Protein AF-0000000079470587 (afdb_homodimer)

Solvent-accessible surface area (backbone atoms only — not comparable to full-atom values): 20055 Å² total; per-residue (Å²): 131,64,40,63,62,88,67,61,62,41,75,56,95,61,36,37,37,25,76,70,56,83,83,43,49,62,52,54,42,55,31,37,47,31,66,78,56,27,62,71,46,87,50,65,67,48,50,72,66,55,42,47,50,53,52,50,49,52,53,56,45,54,63,41,57,84,33,49,56,44,63,25,32,31,23,37,60,92,77,65,44,62,45,34,38,39,34,31,39,47,47,70,45,48,63,18,37,47,50,70,52,54,27,73,86,52,58,95,67,58,53,67,42,56,52,48,44,54,52,50,48,42,39,41,64,79,68,54,24,51,28,41,30,36,73,43,41,66,81,42,57,73,62,55,48,33,43,47,74,65,61,31,42,79,31,28,54,39,76,55,70,41,78,45,97,91,38,67,34,38,30,32,31,34,33,37,41,36,69,58,51,28,66,75,64,77,99,129,65,40,64,62,88,67,61,62,41,74,56,95,59,37,37,37,26,75,72,54,84,84,43,51,63,54,54,42,56,31,36,47,32,66,78,55,27,61,71,46,88,49,64,67,48,51,72,66,55,41,48,50,54,51,50,50,52,55,56,45,54,62,41,58,85,33,48,55,44,62,25,32,32,23,36,60,92,77,66,44,62,43,34,38,40,35,30,39,47,46,72,44,47,63,18,37,46,50,71,53,55,26,72,87,53,58,95,67,56,53,66,41,56,51,48,44,54,52,50,49,42,40,42,66,78,67,53,24,52,29,39,29,36,71,44,42,66,82,41,58,73,60,55,48,35,43,46,73,65,61,31,41,79,32,29,54,39,75,56,71,41,78,44,97,91,41,66,33,37,30,34,31,33,33,39,42,36,69,58,52,29,65,75,64,77,99

Structure (mmCIF, N/CA/C/O backbone):
data_AF-0000000079470587-model_v1
#
loop_
_entity.id
_entity.type
_entity.pdbx_description
1 polymer 'GNAT family N-acetyltransferase'
#
loop_
_atom_site.group_PDB
_atom_site.id
_atom_site.type_symbol
_atom_site.label_atom_id
_atom_site.label_alt_id
_atom_site.label_comp_id
_atom_site.label_asym_id
_atom_site.label_entity_id
_atom_site.label_seq_id
_atom_site.pdbx_PDB_ins_code
_atom_site.Cartn_x
_atom_site.Cartn_y
_atom_site.Cartn_z
_atom_site.occupancy
_atom_site.B_iso_or_equiv
_atom_site.auth_seq_id
_atom_site.auth_comp_id
_atom_site.auth_asym_id
_atom_site.auth_atom_id
_atom_site.pdbx_PDB_model_num
ATOM 1 N N . MET A 1 1 ? 15.172 -9.672 -28.328 1 50.97 1 MET A N 1
ATOM 2 C CA . MET A 1 1 ? 14.68 -9.5 -26.953 1 50.97 1 MET A CA 1
ATOM 3 C C . MET A 1 1 ? 13.711 -10.609 -26.578 1 50.97 1 MET A C 1
ATOM 5 O O . MET A 1 1 ? 12.766 -10.898 -27.328 1 50.97 1 MET A O 1
ATOM 9 N N . THR A 1 2 ? 14.141 -11.5 -25.734 1 66.69 2 THR A N 1
ATOM 10 C CA . THR A 1 2 ? 13.305 -12.672 -25.5 1 66.69 2 THR A CA 1
ATOM 11 C C . THR A 1 2 ? 11.992 -12.281 -24.828 1 66.69 2 THR A C 1
ATOM 13 O O . THR A 1 2 ? 11.961 -11.391 -23.969 1 66.69 2 THR A O 1
ATOM 16 N N . THR A 1 3 ? 10.914 -12.781 -25.406 1 78.5 3 THR A N 1
ATOM 17 C CA . THR A 1 3 ? 9.586 -12.461 -24.875 1 78.5 3 THR A CA 1
ATOM 18 C C . THR A 1 3 ? 9.203 -13.422 -23.75 1 78.5 3 THR A C 1
ATOM 20 O O . THR A 1 3 ? 8.297 -13.133 -22.969 1 78.5 3 THR A O 1
ATOM 23 N N . THR A 1 4 ? 9.961 -14.508 -23.656 1 86.06 4 THR A N 1
ATOM 24 C CA . THR A 1 4 ? 9.656 -15.516 -22.656 1 86.06 4 THR A CA 1
ATOM 25 C C . THR A 1 4 ? 10.922 -16 -21.969 1 86.06 4 THR A C 1
ATOM 27 O O . THR A 1 4 ? 11.859 -16.469 -22.625 1 86.06 4 THR A O 1
ATOM 30 N N . PRO A 1 5 ? 10.922 -15.875 -20.719 1 92.12 5 PRO A N 1
ATOM 31 C CA . PRO A 1 5 ? 12.109 -16.359 -20 1 92.12 5 PRO A CA 1
ATOM 32 C C . PRO A 1 5 ? 12.297 -17.875 -20.109 1 92.12 5 PRO A C 1
ATOM 34 O O . PRO A 1 5 ? 11.328 -18.594 -20.359 1 92.12 5 PRO A O 1
ATOM 37 N N . PRO A 1 6 ? 13.492 -18.375 -19.891 1 90.88 6 PRO A N 1
ATOM 38 C CA . PRO A 1 6 ? 13.805 -19.781 -20.141 1 90.88 6 PRO A CA 1
ATOM 39 C C . PRO A 1 6 ? 13.125 -20.719 -19.141 1 90.88 6 PRO A C 1
ATOM 41 O O . PRO A 1 6 ? 12.945 -21.906 -19.422 1 90.88 6 PRO A O 1
ATOM 44 N N . TRP A 1 7 ? 12.742 -20.172 -18.047 1 93.75 7 TRP A N 1
ATOM 45 C CA . TRP A 1 7 ? 12.164 -21.031 -17.016 1 93.75 7 TRP A CA 1
ATOM 46 C C . TRP A 1 7 ? 10.656 -21.188 -17.219 1 93.75 7 TRP A C 1
ATOM 48 O O . TRP A 1 7 ? 10.008 -21.953 -16.516 1 93.75 7 TRP A O 1
ATOM 58 N N . LEU A 1 8 ? 10.086 -20.547 -18.188 1 95.62 8 LEU A N 1
ATOM 59 C CA . LEU A 1 8 ? 8.672 -20.656 -18.5 1 95.62 8 LEU A CA 1
ATOM 60 C C . LEU A 1 8 ? 8.438 -21.672 -19.625 1 95.62 8 LEU A C 1
ATOM 62 O O . LEU A 1 8 ? 9.195 -21.719 -20.594 1 95.62 8 LEU A O 1
ATOM 66 N N . PRO A 1 9 ? 7.5 -22.469 -19.531 1 97.56 9 PRO A N 1
ATOM 67 C CA . PRO A 1 9 ? 6.574 -22.625 -18.406 1 97.56 9 PRO A CA 1
ATOM 68 C C . PRO A 1 9 ? 7.227 -23.281 -17.188 1 97.56 9 PRO A C 1
ATOM 70 O O . PRO A 1 9 ? 8.211 -24.016 -17.328 1 97.56 9 PRO A O 1
ATOM 73 N N . LEU A 1 10 ? 6.664 -22.984 -15.953 1 98.12 10 LEU A N 1
ATOM 74 C CA . LEU A 1 10 ? 7.105 -23.609 -14.711 1 98.12 10 LEU A CA 1
ATOM 75 C C . LEU A 1 10 ? 6.375 -24.938 -14.477 1 98.12 10 LEU A C 1
ATOM 77 O O . LEU A 1 10 ? 5.145 -24.969 -14.43 1 98.12 10 LEU A O 1
ATOM 81 N N . GLU A 1 11 ? 7.164 -25.969 -14.383 1 98.25 11 GLU A N 1
ATOM 82 C CA . GLU A 1 11 ? 6.59 -27.281 -14.133 1 98.25 11 GLU A CA 1
ATOM 83 C C . GLU A 1 11 ? 6.832 -27.734 -12.695 1 98.25 11 GLU A C 1
ATOM 85 O O . GLU A 1 11 ? 7.949 -27.609 -12.188 1 98.25 11 GLU A O 1
ATOM 90 N N . THR A 1 12 ? 5.766 -28.141 -12.047 1 98.5 12 THR A N 1
ATOM 91 C CA . THR A 1 12 ? 5.852 -28.75 -10.719 1 98.5 12 THR A CA 1
ATOM 92 C C . THR A 1 12 ? 5.391 -30.203 -10.758 1 98.5 12 THR A C 1
ATOM 94 O O . THR A 1 12 ? 5.32 -30.812 -11.828 1 98.5 12 THR A O 1
ATOM 97 N N . GLU A 1 13 ? 5.254 -30.766 -9.57 1 98.69 13 GLU A N 1
ATOM 98 C CA . GLU A 1 13 ? 4.848 -32.156 -9.516 1 98.69 13 GLU A CA 1
ATOM 99 C C . GLU A 1 13 ? 3.537 -32.375 -10.266 1 98.69 13 GLU A C 1
ATOM 101 O O . GLU A 1 13 ? 3.451 -33.25 -11.125 1 98.69 13 GLU A O 1
ATOM 106 N N . ARG A 1 14 ? 2.543 -31.547 -9.945 1 98.81 14 ARG A N 1
ATOM 107 C CA . ARG A 1 14 ? 1.219 -31.797 -10.5 1 98.81 14 ARG A CA 1
ATOM 108 C C . ARG A 1 14 ? 0.794 -30.688 -11.453 1 98.81 14 ARG A C 1
ATOM 110 O O . ARG A 1 14 ? -0.184 -30.828 -12.188 1 98.81 14 ARG A O 1
ATOM 117 N N . LEU A 1 15 ? 1.595 -29.5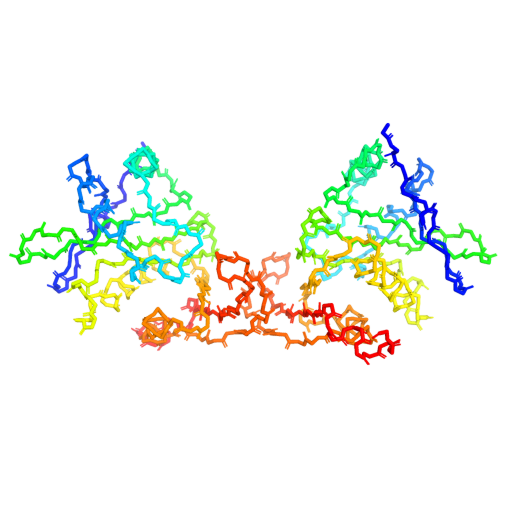62 -11.492 1 98.88 15 LEU A N 1
ATOM 118 C CA . LEU A 1 15 ? 1.069 -28.375 -12.148 1 98.88 15 LEU A CA 1
ATOM 119 C C . LEU A 1 15 ? 2.008 -27.906 -13.258 1 98.88 15 LEU A C 1
ATOM 121 O O . LEU A 1 15 ? 3.211 -28.172 -13.211 1 98.88 15 LEU A O 1
ATOM 125 N N . LEU A 1 16 ? 1.424 -27.281 -14.25 1 98.88 16 LEU A N 1
ATOM 126 C CA . LEU A 1 16 ? 2.104 -26.453 -15.242 1 98.88 16 LEU A CA 1
ATOM 127 C C . LEU A 1 16 ? 1.675 -25 -15.117 1 98.88 16 LEU A C 1
ATOM 129 O O . LEU A 1 16 ? 0.508 -24.672 -15.344 1 98.88 16 LEU A O 1
ATOM 133 N N . LEU A 1 17 ? 2.553 -24.141 -14.641 1 98.88 17 LEU A N 1
ATOM 134 C CA . LEU A 1 17 ? 2.322 -22.703 -14.648 1 98.88 17 LEU A CA 1
ATOM 135 C C . LEU A 1 17 ? 2.797 -22.078 -15.953 1 98.88 17 LEU A C 1
ATOM 137 O O . LEU A 1 17 ? 3.994 -22.062 -16.25 1 98.88 17 LEU A O 1
ATOM 141 N N . ARG A 1 18 ? 1.877 -21.547 -16.719 1 98.69 18 ARG A N 1
ATOM 142 C CA . ARG A 1 18 ? 2.178 -21.172 -18.094 1 98.69 18 ARG A CA 1
ATOM 143 C C . ARG A 1 18 ? 1.522 -19.844 -18.438 1 98.69 18 ARG A C 1
ATOM 145 O O . ARG A 1 18 ? 0.634 -19.375 -17.734 1 98.69 18 ARG A O 1
ATOM 152 N N . ASP A 1 19 ? 2.023 -19.281 -19.562 1 98.25 19 ASP A N 1
ATOM 153 C CA . ASP A 1 19 ? 1.358 -18.109 -20.125 1 98.25 19 ASP A CA 1
ATOM 154 C C . ASP A 1 19 ? -0.086 -18.438 -20.5 1 98.25 19 ASP A C 1
ATOM 156 O O . ASP A 1 19 ? -0.427 -19.594 -20.75 1 98.25 19 ASP A O 1
ATOM 160 N N . PHE A 1 20 ? -0.885 -17.359 -20.516 1 98.69 20 PHE A N 1
ATOM 161 C CA . PHE A 1 20 ? -2.283 -17.516 -20.906 1 98.69 20 PHE A CA 1
ATOM 162 C C . PHE A 1 20 ? -2.404 -17.797 -22.391 1 98.69 20 PHE A C 1
ATOM 164 O O . PHE A 1 20 ? -1.527 -17.438 -23.172 1 98.69 20 PHE A O 1
ATOM 171 N N . ARG A 1 21 ? -3.455 -18.516 -22.719 1 98.38 21 ARG A N 1
ATOM 172 C CA . ARG A 1 21 ? -3.848 -18.781 -24.109 1 98.38 21 ARG A CA 1
ATOM 173 C C . ARG A 1 21 ? -5.242 -18.234 -24.391 1 98.38 21 ARG A C 1
ATOM 175 O O . ARG A 1 21 ? -6.047 -18.062 -23.469 1 98.38 21 ARG A O 1
ATOM 182 N N . GLU A 1 22 ? -5.504 -18.031 -25.656 1 97.88 22 GLU A N 1
ATOM 183 C CA . GLU A 1 22 ? -6.816 -17.516 -26.062 1 97.88 22 GLU A CA 1
ATOM 184 C C . GLU A 1 22 ? -7.934 -18.438 -25.562 1 97.88 22 GLU A C 1
ATOM 186 O O . GLU A 1 22 ? -8.984 -17.953 -25.141 1 97.88 22 GLU A O 1
ATOM 191 N N . ASN A 1 23 ? -7.711 -19.609 -25.547 1 98 23 ASN A N 1
ATOM 192 C CA . ASN A 1 23 ? -8.766 -20.562 -25.203 1 98 23 ASN A CA 1
ATOM 193 C C . ASN A 1 23 ? -8.906 -20.719 -23.688 1 98 23 ASN A C 1
ATOM 195 O O . ASN A 1 23 ? -9.641 -21.594 -23.219 1 98 23 ASN A O 1
ATOM 199 N N . ASP A 1 24 ? -8.258 -19.875 -22.938 1 98.75 24 ASP A N 1
ATOM 200 C CA . ASP A 1 24 ? -8.391 -19.906 -21.484 1 98.75 24 ASP A CA 1
ATOM 201 C C . ASP A 1 24 ? -9.625 -19.141 -21.031 1 98.75 24 ASP A C 1
ATOM 203 O O . ASP A 1 24 ? -9.961 -19.141 -19.844 1 98.75 24 ASP A O 1
ATOM 207 N N . PHE A 1 25 ? -10.305 -18.516 -21.906 1 98.81 25 PHE A N 1
ATOM 208 C CA . PHE A 1 25 ? -11.398 -17.609 -21.578 1 98.81 25 PHE A CA 1
ATOM 209 C C . PHE A 1 25 ? -12.422 -18.312 -20.688 1 98.81 25 PHE A C 1
ATOM 211 O O . PHE A 1 25 ? -12.789 -17.781 -19.641 1 98.81 25 PHE A O 1
ATOM 218 N N . ASP A 1 26 ? -12.852 -19.469 -21.094 1 98.69 26 ASP A N 1
ATOM 219 C CA . ASP A 1 26 ? -13.938 -20.141 -20.375 1 98.69 26 ASP A CA 1
ATOM 220 C C . ASP A 1 26 ? -13.523 -20.484 -18.953 1 98.69 26 ASP A C 1
ATOM 222 O O . ASP A 1 26 ? -14.312 -20.328 -18.016 1 98.69 26 ASP A O 1
ATOM 226 N N . ALA A 1 27 ? -12.367 -20.969 -18.797 1 98.75 27 ALA A N 1
ATOM 227 C CA . ALA A 1 27 ? -11.875 -21.312 -17.469 1 98.75 27 ALA A CA 1
ATOM 228 C C . ALA A 1 27 ? -11.766 -20.078 -16.594 1 98.75 27 ALA A C 1
ATOM 230 O O . ALA A 1 27 ? -12.164 -20.109 -15.422 1 98.75 27 ALA A O 1
ATOM 231 N N . ILE A 1 28 ? -11.25 -18.969 -17.156 1 98.88 28 ILE A N 1
ATOM 232 C CA . ILE A 1 28 ? -11.125 -17.719 -16.406 1 98.88 28 ILE A CA 1
ATOM 233 C C . ILE A 1 28 ? -12.508 -17.219 -16 1 98.88 28 ILE A C 1
ATOM 235 O O . ILE A 1 28 ? -12.734 -16.859 -14.844 1 98.88 28 ILE A O 1
ATOM 239 N N . HIS A 1 29 ? -13.367 -17.234 -16.953 1 98.81 29 HIS A N 1
ATOM 240 C CA . HIS A 1 29 ? -14.703 -16.719 -16.688 1 98.81 29 HIS A CA 1
ATOM 241 C C . HIS A 1 29 ? -15.43 -17.578 -15.656 1 98.81 29 HIS A C 1
ATOM 243 O O . HIS A 1 29 ? -16.156 -17.047 -14.812 1 98.81 29 HIS A O 1
ATOM 249 N N . ALA A 1 30 ? -15.242 -18.812 -15.688 1 98.56 30 ALA A N 1
ATOM 250 C CA . ALA A 1 30 ? -15.906 -19.734 -14.781 1 98.56 30 ALA A CA 1
ATOM 251 C C . ALA A 1 30 ? -15.602 -19.406 -13.32 1 98.56 30 ALA A C 1
ATOM 253 O O . ALA A 1 30 ? -16.5 -19.344 -12.484 1 98.56 30 ALA A O 1
ATOM 254 N N . TYR A 1 31 ? -14.344 -19.156 -13 1 98.19 31 TYR A N 1
ATOM 255 C CA . TYR A 1 31 ? -14.07 -18.844 -11.602 1 98.19 31 TYR A CA 1
ATOM 256 C C . TYR A 1 31 ? -14.383 -17.391 -11.297 1 98.19 31 TYR A C 1
ATOM 258 O O . TYR A 1 31 ? -14.68 -17.031 -10.156 1 98.19 31 TYR A O 1
ATOM 266 N N . ALA A 1 32 ? -14.367 -16.484 -12.305 1 98.62 32 ALA A N 1
ATOM 267 C CA . ALA A 1 32 ? -14.562 -15.047 -12.094 1 98.62 32 ALA A CA 1
ATOM 268 C C . ALA A 1 32 ? -16.031 -14.719 -11.844 1 98.62 32 ALA A C 1
ATOM 270 O O . ALA A 1 32 ? -16.359 -13.625 -11.383 1 98.62 32 ALA A O 1
ATOM 271 N N . ILE A 1 33 ? -16.891 -15.648 -12.164 1 98.31 33 ILE A N 1
ATOM 272 C CA . ILE A 1 33 ? -18.312 -15.391 -11.969 1 98.31 33 ILE A CA 1
ATOM 273 C C . ILE A 1 33 ? -18.812 -16.141 -10.727 1 98.31 33 ILE A C 1
ATOM 275 O O . ILE A 1 33 ? -19.938 -15.93 -10.281 1 98.31 33 ILE A O 1
ATOM 279 N N . ASP A 1 34 ? -18.047 -17.062 -10.203 1 98.38 34 ASP A N 1
ATOM 280 C CA . ASP A 1 34 ? -18.422 -17.844 -9.031 1 98.38 34 ASP A CA 1
ATOM 281 C C . ASP A 1 34 ? -18.438 -16.984 -7.773 1 98.38 34 ASP A C 1
ATOM 283 O O . ASP A 1 34 ? -17.391 -16.484 -7.355 1 98.38 34 ASP A O 1
ATOM 287 N N . PRO A 1 35 ? -19.562 -16.875 -7.156 1 97.12 35 PRO A N 1
ATOM 288 C CA . PRO A 1 35 ? -19.656 -15.969 -6.008 1 97.12 35 PRO A CA 1
ATOM 289 C C . PRO A 1 35 ? -18.766 -16.391 -4.84 1 97.12 35 PRO A C 1
ATOM 291 O O . PRO A 1 35 ? -18.328 -15.555 -4.051 1 97.12 35 PRO A O 1
ATOM 294 N N . GLU A 1 36 ? -18.547 -17.625 -4.723 1 97.5 36 GLU A N 1
ATOM 295 C CA . GLU A 1 36 ? -17.672 -18.078 -3.645 1 97.5 36 GLU A CA 1
ATOM 296 C C . GLU A 1 36 ? -16.219 -17.703 -3.928 1 97.5 36 GLU A C 1
ATOM 298 O O . GLU A 1 36 ? -15.461 -17.391 -3.008 1 97.5 36 GLU A O 1
ATOM 303 N N . VAL A 1 37 ? -15.859 -17.734 -5.172 1 98.06 37 VAL A N 1
ATOM 304 C CA . VAL A 1 37 ? -14.484 -17.422 -5.555 1 98.06 37 VAL A CA 1
ATOM 305 C C . VAL A 1 37 ? -14.227 -15.93 -5.371 1 98.06 37 VAL A C 1
ATOM 307 O O . VAL A 1 37 ? -13.164 -15.531 -4.875 1 98.06 37 VAL A O 1
ATOM 310 N N . VAL A 1 38 ? -15.172 -15.133 -5.734 1 97.19 38 VAL A N 1
ATOM 311 C CA . VAL A 1 38 ? -14.922 -13.695 -5.746 1 97.19 38 VAL A CA 1
ATOM 312 C C . VAL A 1 38 ? -15.344 -13.086 -4.414 1 97.19 38 VAL A C 1
ATOM 314 O O . VAL A 1 38 ? -15.297 -11.867 -4.242 1 97.19 38 VAL A O 1
ATOM 317 N N . ARG A 1 39 ? -15.734 -13.938 -3.43 1 96.69 39 ARG A N 1
ATOM 318 C CA . ARG A 1 39 ? -16.312 -13.508 -2.158 1 96.69 39 ARG A CA 1
ATOM 319 C C . ARG A 1 39 ? -15.398 -12.508 -1.46 1 96.69 39 ARG A C 1
ATOM 321 O O . ARG A 1 39 ? -15.867 -11.484 -0.954 1 96.69 39 ARG A O 1
ATOM 328 N N . TYR A 1 40 ? -14.117 -12.805 -1.485 1 97.06 40 TYR A N 1
ATOM 329 C CA . TYR A 1 40 ? -13.195 -11.977 -0.722 1 97.06 40 TYR A CA 1
ATOM 330 C C . TYR A 1 40 ? -12.406 -11.047 -1.641 1 97.06 40 TYR A C 1
ATOM 332 O O . TYR A 1 40 ? -11.484 -10.359 -1.199 1 97.06 40 TYR A O 1
ATOM 340 N N . MET A 1 41 ? -12.734 -11.078 -2.916 1 95.31 41 MET A N 1
ATOM 341 C CA . MET A 1 41 ? -12.07 -10.211 -3.887 1 95.31 41 MET A CA 1
ATOM 342 C C . MET A 1 41 ? -12.758 -8.859 -3.969 1 95.31 41 MET A C 1
ATOM 344 O O . MET A 1 41 ? -13.898 -8.703 -3.51 1 95.31 41 MET A O 1
ATOM 348 N N . THR A 1 42 ? -12.031 -7.867 -4.488 1 92.19 42 THR A N 1
ATOM 349 C CA . THR A 1 42 ? -12.625 -6.551 -4.707 1 92.19 42 THR A CA 1
ATOM 350 C C . THR A 1 42 ? -13.148 -6.426 -6.133 1 92.19 42 THR A C 1
ATOM 352 O O . THR A 1 42 ? -13.617 -5.355 -6.535 1 92.19 42 THR A O 1
ATOM 355 N N . TRP A 1 43 ? -13.047 -7.512 -6.852 1 93.69 43 TRP A N 1
ATOM 356 C CA . TRP A 1 43 ? -13.555 -7.578 -8.211 1 93.69 43 TRP A CA 1
ATOM 357 C C . TRP A 1 43 ? -14.586 -8.695 -8.352 1 93.69 43 TRP A C 1
ATOM 359 O O . TRP A 1 43 ? -14.727 -9.539 -7.465 1 93.69 43 TRP A O 1
ATOM 369 N N . GLY A 1 44 ? -15.234 -8.648 -9.406 1 93.06 44 GLY A N 1
ATOM 370 C CA . GLY A 1 44 ? -16.203 -9.695 -9.703 1 93.06 44 GLY A CA 1
ATOM 371 C C . GLY A 1 44 ? -17.547 -9.469 -9.047 1 93.06 44 GLY A C 1
ATOM 372 O O . GLY A 1 44 ? -17.703 -8.539 -8.25 1 93.06 44 GLY A O 1
ATOM 373 N N . PRO A 1 45 ? -18.438 -10.336 -9.375 1 97.25 45 PRO A N 1
ATOM 374 C CA . PRO A 1 45 ? -18.469 -11.266 -10.5 1 97.25 45 PRO A CA 1
ATOM 375 C C . PRO A 1 45 ? -18.344 -10.562 -11.852 1 97.25 45 PRO A C 1
ATOM 377 O O . PRO A 1 45 ? -18.969 -9.523 -12.07 1 97.25 45 PRO A O 1
ATOM 380 N N . ASN A 1 46 ? -17.562 -11.164 -12.719 1 98.38 46 ASN A N 1
ATOM 381 C CA . ASN A 1 46 ? -17.234 -10.516 -13.984 1 98.38 46 ASN A CA 1
ATOM 382 C C . ASN A 1 46 ? -18.328 -10.758 -15.031 1 98.38 46 ASN A C 1
ATOM 384 O O . ASN A 1 46 ? -18.922 -11.836 -15.078 1 98.38 46 ASN A O 1
ATOM 388 N N . THR A 1 47 ? -18.547 -9.812 -15.852 1 98.5 47 THR A N 1
ATOM 389 C CA . THR A 1 47 ? -19.219 -10.07 -17.125 1 98.5 47 THR A CA 1
ATOM 390 C C . THR A 1 47 ? -18.25 -10.695 -18.125 1 98.5 47 THR A C 1
ATOM 392 O O . THR A 1 47 ? -17.031 -10.648 -17.922 1 98.5 47 THR A O 1
ATOM 395 N N . PRO A 1 48 ? -18.812 -11.266 -19.141 1 98.56 48 PRO A N 1
ATOM 396 C CA . PRO A 1 48 ? -17.922 -11.789 -20.172 1 98.56 48 PRO A CA 1
ATOM 397 C C . PRO A 1 48 ? -16.984 -10.727 -20.734 1 98.56 48 PRO A C 1
ATOM 399 O O . PRO A 1 48 ? -15.828 -11.023 -21.062 1 98.56 48 PRO A O 1
ATOM 402 N N . GLU A 1 49 ? -17.484 -9.523 -20.844 1 98.69 49 GLU A N 1
ATOM 403 C CA . GLU A 1 49 ? -16.672 -8.43 -21.359 1 98.69 49 GLU A CA 1
ATOM 404 C C . GLU A 1 49 ? -15.484 -8.133 -20.453 1 98.69 49 GLU A C 1
ATOM 406 O O . GLU A 1 49 ? -14.367 -7.914 -20.938 1 98.69 49 GLU A O 1
ATOM 411 N N . VAL A 1 50 ? -15.703 -8.102 -19.172 1 98.62 50 VAL A N 1
ATOM 412 C CA . VAL A 1 50 ? -14.633 -7.84 -18.219 1 98.62 50 VAL A CA 1
ATOM 413 C C . VAL A 1 50 ? -13.609 -8.977 -18.266 1 98.62 50 VAL A C 1
ATOM 415 O O . VAL A 1 50 ? -12.406 -8.734 -18.25 1 98.62 50 VAL A O 1
ATOM 418 N N . THR A 1 51 ? -14.125 -10.195 -18.312 1 98.75 51 THR A N 1
ATOM 419 C CA . THR A 1 51 ? -13.234 -11.344 -18.406 1 98.75 51 THR A CA 1
ATOM 420 C C . THR A 1 51 ? -12.375 -11.258 -19.672 1 98.75 51 THR A C 1
ATOM 422 O O . THR A 1 51 ? -11.18 -11.539 -19.625 1 98.75 51 THR A O 1
ATOM 425 N N . ARG A 1 52 ? -12.992 -10.891 -20.766 1 98.69 52 ARG A N 1
ATOM 426 C CA . ARG A 1 52 ? -12.25 -10.727 -22.016 1 98.69 52 ARG A CA 1
ATOM 427 C C . ARG A 1 52 ? -11.156 -9.68 -21.875 1 98.69 52 ARG A C 1
ATOM 429 O O . ARG A 1 52 ? -10.023 -9.891 -22.328 1 98.69 52 ARG A O 1
ATOM 436 N N . GLU A 1 53 ? -11.469 -8.602 -21.266 1 98.69 53 GLU A N 1
ATOM 437 C CA . GLU A 1 53 ? -10.484 -7.551 -21.031 1 98.69 53 GLU A CA 1
ATOM 438 C C . GLU A 1 53 ? -9.305 -8.07 -20.219 1 98.69 53 GLU A C 1
ATOM 440 O O . GLU A 1 53 ? -8.148 -7.75 -20.5 1 98.69 53 GLU A O 1
ATOM 445 N N . VAL A 1 54 ? -9.633 -8.82 -19.188 1 98.38 54 VAL A N 1
ATOM 446 C CA . VAL A 1 54 ? -8.609 -9.391 -18.312 1 98.38 54 VAL A CA 1
ATOM 447 C C . VAL A 1 54 ? -7.699 -10.305 -19.125 1 98.38 54 VAL A C 1
ATOM 449 O O . VAL A 1 54 ? -6.473 -10.203 -19.047 1 98.38 54 VAL A O 1
ATOM 452 N N . LEU A 1 55 ? -8.273 -11.211 -19.891 1 98.81 55 LEU A N 1
ATOM 453 C CA . LEU A 1 55 ? -7.484 -12.133 -20.703 1 98.81 55 LEU A CA 1
ATOM 454 C C . LEU A 1 55 ? -6.641 -11.375 -21.719 1 98.81 55 LEU A C 1
ATOM 456 O O . LEU A 1 55 ? -5.453 -11.656 -21.891 1 98.81 55 LEU A O 1
ATOM 460 N N . ASP A 1 56 ? -7.262 -10.391 -22.391 1 98.69 56 ASP A N 1
ATOM 461 C CA . ASP A 1 56 ? -6.551 -9.602 -23.391 1 98.69 56 ASP A CA 1
ATOM 462 C C . ASP A 1 56 ? -5.355 -8.875 -22.781 1 98.69 56 ASP A C 1
ATOM 464 O O . ASP A 1 56 ? -4.285 -8.805 -23.391 1 98.69 56 ASP A O 1
ATOM 468 N N . ARG A 1 57 ? -5.539 -8.344 -21.656 1 98.12 57 ARG A N 1
ATOM 469 C CA . ARG A 1 57 ? -4.445 -7.672 -20.969 1 98.12 57 ARG A CA 1
ATOM 470 C C . ARG A 1 57 ? -3.305 -8.641 -20.672 1 98.12 57 ARG A C 1
ATOM 472 O O . ARG A 1 57 ? -2.133 -8.305 -20.844 1 98.12 57 ARG A O 1
ATOM 479 N N . ASN A 1 58 ? -3.689 -9.797 -20.188 1 97.69 58 ASN A N 1
ATOM 480 C CA . ASN A 1 58 ? -2.668 -10.797 -19.891 1 97.69 58 ASN A CA 1
ATOM 481 C C . ASN A 1 58 ? -1.931 -11.227 -21.156 1 97.69 58 ASN A C 1
ATOM 483 O O . ASN A 1 58 ? -0.704 -11.352 -21.156 1 97.69 58 ASN A O 1
ATOM 487 N N . LEU A 1 59 ? -2.65 -11.438 -22.203 1 97.88 59 LEU A N 1
ATOM 488 C CA . LEU A 1 59 ? -2.064 -11.836 -23.484 1 97.88 59 LEU A CA 1
ATOM 489 C C . LEU A 1 59 ? -1.118 -10.758 -24 1 97.88 59 LEU A C 1
ATOM 491 O O . LEU A 1 59 ? -0.068 -11.062 -24.578 1 97.88 59 LEU A O 1
ATOM 495 N N . ASP A 1 60 ? -1.46 -9.555 -23.812 1 97.19 60 ASP A N 1
ATOM 496 C CA . ASP A 1 60 ? -0.621 -8.438 -24.25 1 97.19 60 ASP A CA 1
ATOM 497 C C . ASP A 1 60 ? 0.642 -8.336 -23.391 1 97.19 60 ASP A C 1
ATOM 499 O O . ASP A 1 60 ? 1.739 -8.148 -23.922 1 97.19 60 ASP A O 1
ATOM 503 N N . ARG A 1 61 ? 0.472 -8.508 -22.125 1 95.38 61 ARG A N 1
ATOM 504 C CA . ARG A 1 61 ? 1.571 -8.336 -21.188 1 95.38 61 ARG A CA 1
ATOM 505 C C . ARG A 1 61 ? 2.629 -9.414 -21.375 1 95.38 61 ARG A C 1
ATOM 507 O O . ARG A 1 61 ? 3.799 -9.211 -21.031 1 95.38 61 ARG A O 1
ATOM 514 N N . GLN A 1 62 ? 2.236 -10.547 -21.891 1 95.38 62 GLN A N 1
ATOM 515 C CA . GLN A 1 62 ? 3.168 -11.664 -21.984 1 95.38 62 GLN A CA 1
ATOM 516 C C . GLN A 1 62 ? 4.027 -11.547 -23.25 1 95.38 62 GLN A C 1
ATOM 518 O O . GLN A 1 62 ? 4.934 -12.352 -23.469 1 95.38 62 GLN A O 1
ATOM 523 N N . LYS A 1 63 ? 3.834 -10.5 -24.016 1 94.31 63 LYS A N 1
ATOM 524 C CA . LYS A 1 63 ? 4.57 -10.305 -25.266 1 94.31 63 LYS A CA 1
ATOM 525 C C . LYS A 1 63 ? 5.91 -9.617 -25.016 1 94.31 63 LYS A C 1
ATOM 527 O O . LYS A 1 63 ? 6.723 -9.469 -25.922 1 94.31 63 LYS A O 1
ATOM 532 N N . THR A 1 64 ? 6.105 -9.203 -23.812 1 91.81 64 THR A N 1
ATOM 533 C CA . THR A 1 64 ? 7.328 -8.469 -23.516 1 91.81 64 THR A CA 1
ATOM 534 C C . THR A 1 64 ? 8.023 -9.055 -22.297 1 91.81 64 THR A C 1
ATOM 536 O O . THR A 1 64 ? 7.387 -9.672 -21.438 1 91.81 64 THR A O 1
ATOM 539 N N . TRP A 1 65 ? 9.383 -8.836 -22.234 1 92.44 65 TRP A N 1
ATOM 540 C CA . TRP A 1 65 ? 10.203 -9.117 -21.062 1 92.44 65 TRP A CA 1
ATOM 541 C C . TRP A 1 65 ? 11.258 -8.031 -20.859 1 92.44 65 TRP A C 1
ATOM 543 O O . TRP A 1 65 ? 11.914 -7.609 -21.812 1 92.44 65 TRP A O 1
ATOM 553 N N . PRO A 1 66 ? 11.438 -7.594 -19.625 1 92.56 66 PRO A N 1
ATOM 554 C CA . PRO A 1 66 ? 10.773 -7.988 -18.375 1 92.56 66 PRO A CA 1
ATOM 555 C C . PRO A 1 66 ? 9.328 -7.516 -18.312 1 92.56 66 PRO A C 1
ATOM 557 O O . PRO A 1 66 ? 8.953 -6.543 -18.969 1 92.56 66 PRO A O 1
ATOM 560 N N . ARG A 1 67 ? 8.609 -8.297 -17.5 1 94.44 67 ARG A N 1
ATOM 561 C CA . ARG A 1 67 ? 7.195 -7.992 -17.281 1 94.44 67 ARG A CA 1
ATOM 562 C C . ARG A 1 67 ? 6.98 -7.258 -15.969 1 94.44 67 ARG A C 1
ATOM 564 O O . ARG A 1 67 ? 7.578 -7.609 -14.953 1 94.44 67 ARG A O 1
ATOM 571 N N . GLU A 1 68 ? 6.141 -6.246 -16 1 95.38 68 GLU A N 1
ATOM 572 C CA . GLU A 1 68 ? 5.715 -5.609 -14.766 1 95.38 68 GLU A CA 1
ATOM 573 C C . GLU A 1 68 ? 4.738 -6.496 -13.992 1 95.38 68 GLU A C 1
ATOM 575 O O . GLU A 1 68 ? 4.793 -6.566 -12.766 1 95.38 68 GLU A O 1
ATOM 580 N N . GLU A 1 69 ? 3.904 -7.102 -14.75 1 96.94 69 GLU A N 1
ATOM 581 C CA . GLU A 1 69 ? 2.961 -8.078 -14.211 1 96.94 69 GLU A CA 1
ATOM 582 C C . GLU A 1 69 ? 3.219 -9.469 -14.773 1 96.94 69 GLU A C 1
ATOM 584 O O . GLU A 1 69 ? 3.012 -9.711 -15.969 1 96.94 69 GLU A O 1
ATOM 589 N N . LEU A 1 70 ? 3.689 -10.328 -13.922 1 97.19 70 LEU A N 1
ATOM 590 C CA . LEU A 1 70 ? 3.859 -11.727 -14.289 1 97.19 70 LEU A CA 1
ATOM 591 C C . LEU A 1 70 ? 2.68 -12.562 -13.797 1 97.19 70 LEU A C 1
ATOM 593 O O . LEU A 1 70 ? 2.592 -12.891 -12.617 1 97.19 70 LEU A O 1
ATOM 597 N N . SER A 1 71 ? 1.771 -12.852 -14.688 1 98.25 71 SER A N 1
ATOM 598 C CA . SER A 1 71 ? 0.61 -13.688 -14.406 1 98.25 71 SER A CA 1
ATOM 599 C C . SER A 1 71 ? 0.669 -15 -15.188 1 98.25 71 SER A C 1
ATOM 601 O O . SER A 1 71 ? 0.88 -14.992 -16.406 1 98.25 71 SER A O 1
ATOM 603 N N . LEU A 1 72 ? 0.492 -16.047 -14.453 1 98.75 72 LEU A N 1
ATOM 604 C CA . LEU A 1 72 ? 0.588 -17.375 -15.078 1 98.75 72 LEU A CA 1
ATOM 605 C C . LEU A 1 72 ? -0.684 -18.172 -14.844 1 98.75 72 LEU A C 1
ATOM 607 O O . LEU A 1 72 ? -1.205 -18.203 -13.727 1 98.75 72 LEU A O 1
ATOM 611 N N . ALA A 1 73 ? -1.19 -18.75 -15.891 1 98.94 73 ALA A N 1
ATOM 612 C CA . ALA A 1 73 ? -2.256 -19.75 -15.758 1 98.94 73 ALA A CA 1
ATOM 613 C C . ALA A 1 73 ? -1.749 -21 -15.055 1 98.94 73 ALA A C 1
ATOM 615 O O . ALA A 1 73 ? -0.644 -21.469 -15.336 1 98.94 73 ALA A O 1
ATOM 616 N N . VAL A 1 74 ? -2.561 -21.469 -14.18 1 98.94 74 VAL A N 1
ATOM 617 C CA . VAL A 1 74 ? -2.232 -22.703 -13.477 1 98.94 74 VAL A CA 1
ATOM 618 C C . VAL A 1 74 ? -3.014 -23.875 -14.086 1 98.94 74 VAL A C 1
ATOM 620 O O . VAL A 1 74 ? -4.246 -23.875 -14.047 1 98.94 74 VAL A O 1
ATOM 623 N N . GLU A 1 75 ? -2.285 -24.812 -14.578 1 98.94 75 GLU A N 1
ATOM 624 C CA . GLU A 1 75 ? -2.875 -25.953 -15.266 1 98.94 75 GLU A CA 1
ATOM 625 C C . GLU A 1 75 ? -2.51 -27.266 -14.578 1 98.94 75 GLU A C 1
ATOM 627 O O . GLU A 1 75 ? -1.354 -27.484 -14.211 1 98.94 75 GLU A O 1
ATOM 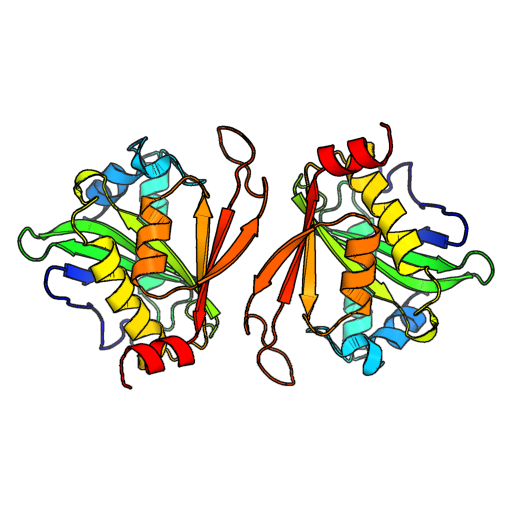632 N N . VAL A 1 76 ? -3.527 -28.125 -14.328 1 98.88 76 VAL A N 1
ATOM 633 C CA . VAL A 1 76 ? -3.271 -29.453 -13.812 1 98.88 76 VAL A CA 1
ATOM 634 C C . VAL A 1 76 ? -2.775 -30.375 -14.93 1 98.88 76 VAL A C 1
ATOM 636 O O . VAL A 1 76 ? -3.488 -30.594 -15.914 1 98.88 76 VAL A O 1
ATOM 639 N N . LYS A 1 77 ? -1.597 -30.922 -14.742 1 98.62 77 LYS A N 1
ATOM 640 C CA . LYS A 1 77 ? -0.936 -31.672 -15.805 1 98.62 77 LYS A CA 1
ATOM 641 C C . LYS A 1 77 ? -1.754 -32.906 -16.188 1 98.62 77 LYS A C 1
ATOM 643 O O . LYS A 1 77 ? -1.904 -33.188 -17.375 1 98.62 77 LYS A O 1
ATOM 648 N N . ALA A 1 78 ? -2.283 -33.562 -15.25 1 98.25 78 ALA A N 1
ATOM 649 C CA . ALA A 1 78 ? -2.955 -34.844 -15.477 1 98.25 78 ALA A CA 1
ATOM 650 C C . ALA A 1 78 ? -4.195 -34.688 -16.344 1 98.25 78 ALA A C 1
ATOM 652 O O . ALA A 1 78 ? -4.547 -35.562 -17.125 1 98.25 78 ALA A O 1
ATOM 653 N N . THR A 1 79 ? -4.855 -33.531 -16.312 1 98 79 THR A N 1
ATOM 654 C CA . THR A 1 79 ? -6.141 -33.344 -16.969 1 98 79 THR A CA 1
ATOM 655 C C . THR A 1 79 ? -6.043 -32.25 -18.062 1 98 79 THR A C 1
ATOM 657 O O . THR A 1 79 ? -6.91 -32.156 -18.922 1 98 79 THR A O 1
ATOM 660 N N . GLY A 1 80 ? -5.047 -31.391 -17.938 1 98.06 80 GLY A N 1
ATOM 661 C CA . GLY A 1 80 ? -4.934 -30.266 -18.828 1 98.06 80 GLY A CA 1
ATOM 662 C C . GLY A 1 80 ? -5.867 -29.109 -18.484 1 98.06 80 GLY A C 1
ATOM 663 O O . GLY A 1 80 ? -5.988 -28.156 -19.234 1 98.06 80 GLY A O 1
ATOM 664 N N . GLU A 1 81 ? -6.461 -29.203 -17.391 1 98.06 81 GLU A N 1
ATOM 665 C CA . GLU A 1 81 ? -7.441 -28.203 -16.969 1 98.06 81 GLU A CA 1
ATOM 666 C C . GLU A 1 81 ? -6.766 -26.984 -16.328 1 98.06 81 GLU A C 1
ATOM 668 O O . GLU A 1 81 ? -5.914 -27.141 -15.453 1 98.06 81 GLU A O 1
ATOM 673 N N . MET A 1 82 ? -7.141 -25.781 -16.859 1 98.81 82 MET A N 1
ATOM 674 C CA . MET A 1 82 ? -6.727 -24.562 -16.156 1 98.81 82 MET A CA 1
ATOM 675 C C . MET A 1 82 ? -7.578 -24.328 -14.922 1 98.81 82 MET A C 1
ATOM 677 O O . MET A 1 82 ? -8.797 -24.188 -15.023 1 98.81 82 MET A O 1
ATOM 681 N N . ILE A 1 83 ? -6.918 -24.172 -13.812 1 98.81 83 ILE A N 1
ATOM 682 C CA . ILE A 1 83 ? -7.703 -24.172 -12.578 1 98.81 83 ILE A CA 1
ATOM 683 C C . ILE A 1 83 ? -7.574 -22.812 -11.891 1 98.81 83 ILE A C 1
ATOM 685 O O . ILE A 1 83 ? -8.219 -22.562 -10.875 1 98.81 83 ILE A O 1
ATOM 689 N N . GLY A 1 84 ? -6.719 -21.922 -12.43 1 98.81 84 GLY A N 1
ATOM 690 C CA . GLY A 1 84 ? -6.566 -20.625 -11.781 1 98.81 84 GLY A CA 1
ATOM 691 C C . GLY A 1 84 ? -5.383 -19.844 -12.297 1 98.81 84 GLY A C 1
ATOM 692 O O . GLY A 1 84 ? -4.906 -20.078 -13.406 1 98.81 84 GLY A O 1
ATOM 693 N N . VAL A 1 85 ? -5.012 -18.844 -11.523 1 98.88 85 VAL A N 1
ATOM 694 C CA . VAL A 1 85 ? -3.938 -17.922 -11.883 1 98.88 85 VAL A CA 1
ATOM 695 C C . VAL A 1 85 ? -3.082 -17.625 -10.656 1 98.88 85 VAL A C 1
ATOM 697 O O . VAL A 1 85 ? -3.588 -17.609 -9.531 1 98.88 85 VAL A O 1
ATOM 700 N N . ILE A 1 86 ? -1.858 -17.484 -10.867 1 98.88 86 ILE A N 1
ATOM 701 C CA . ILE A 1 86 ? -0.916 -16.984 -9.867 1 98.88 86 ILE A CA 1
ATOM 702 C C . ILE A 1 86 ? -0.072 -15.867 -10.477 1 98.88 86 ILE A C 1
ATOM 704 O O . ILE A 1 86 ? 0.254 -15.906 -11.672 1 98.88 86 ILE A O 1
ATOM 708 N N . SER A 1 87 ? 0.292 -14.891 -9.602 1 98.69 87 SER A N 1
ATOM 709 C CA . SER A 1 87 ? 0.884 -13.719 -10.25 1 98.69 87 SER A CA 1
ATOM 710 C C . SER A 1 87 ? 1.863 -13.016 -9.312 1 98.69 87 SER A C 1
ATOM 712 O O . SER A 1 87 ? 1.797 -13.18 -8.094 1 98.69 87 SER A O 1
ATOM 714 N N . LEU A 1 88 ? 2.842 -12.32 -9.898 1 98.44 88 LEU A N 1
ATOM 715 C CA . LEU A 1 88 ? 3.656 -11.266 -9.305 1 98.44 88 LEU A CA 1
ATOM 716 C C . LEU A 1 88 ? 3.332 -9.914 -9.93 1 98.44 88 LEU A C 1
ATOM 718 O O . LEU A 1 88 ? 3.432 -9.742 -11.148 1 98.44 88 LEU A O 1
ATOM 722 N N . HIS A 1 89 ? 2.889 -8.992 -9.117 1 98 89 HIS A N 1
ATOM 723 C CA . HIS A 1 89 ? 2.713 -7.613 -9.555 1 98 89 HIS A CA 1
ATOM 724 C C . HIS A 1 89 ? 3.932 -6.766 -9.195 1 98 89 HIS A C 1
ATOM 726 O O . HIS A 1 89 ? 4.551 -6.973 -8.148 1 98 89 HIS A O 1
ATOM 732 N N . ASP A 1 90 ? 4.277 -5.812 -9.984 1 96.19 90 ASP A N 1
ATOM 733 C CA . ASP A 1 90 ? 5.535 -5.078 -9.875 1 96.19 90 ASP A CA 1
ATOM 734 C C . ASP A 1 90 ? 6.73 -6.023 -9.953 1 96.19 90 ASP A C 1
ATOM 736 O O . ASP A 1 90 ? 7.645 -5.949 -9.133 1 96.19 90 ASP A O 1
ATOM 740 N N . ALA A 1 91 ? 6.664 -6.934 -10.844 1 94.75 91 ALA A N 1
ATOM 741 C CA . ALA A 1 91 ? 7.652 -8 -10.969 1 94.75 91 ALA A CA 1
ATOM 742 C C . ALA A 1 91 ? 8.977 -7.461 -11.5 1 94.75 91 ALA A C 1
ATOM 744 O O . ALA A 1 91 ? 10 -8.148 -11.445 1 94.75 91 ALA A O 1
ATOM 745 N N . ASN A 1 92 ? 8.938 -6.309 -11.984 1 92.56 92 ASN A N 1
ATOM 746 C CA . ASN A 1 92 ? 10.164 -5.699 -12.477 1 92.56 92 ASN A CA 1
ATOM 747 C C . ASN A 1 92 ? 10.875 -4.914 -11.375 1 92.56 92 ASN A C 1
ATOM 749 O O . ASN A 1 92 ? 11.852 -4.207 -11.641 1 92.56 92 ASN A O 1
ATOM 753 N N . THR A 1 93 ? 10.367 -5.008 -10.195 1 93.94 93 THR A N 1
ATOM 754 C CA . THR A 1 93 ? 11.008 -4.43 -9.023 1 93.94 93 THR A CA 1
ATOM 755 C C . THR A 1 93 ? 11.5 -5.523 -8.078 1 93.94 93 THR A C 1
ATOM 757 O O . THR A 1 93 ? 11.219 -6.707 -8.297 1 93.94 93 THR A O 1
ATOM 760 N N . ASP A 1 94 ? 12.195 -5.133 -7.059 1 96.88 94 ASP A N 1
ATOM 761 C CA . ASP A 1 94 ? 12.766 -6.102 -6.129 1 96.88 94 ASP A CA 1
ATOM 762 C C . ASP A 1 94 ? 11.805 -6.391 -4.98 1 96.88 94 ASP A C 1
ATOM 764 O O . ASP A 1 94 ? 12.133 -7.148 -4.066 1 96.88 94 ASP A O 1
ATOM 768 N N . ASN A 1 95 ? 10.695 -5.797 -4.98 1 98.06 95 ASN A N 1
ATOM 769 C CA . ASN A 1 95 ? 9.609 -5.938 -4.016 1 98.06 95 ASN A CA 1
ATOM 770 C C . ASN A 1 95 ? 8.266 -6.133 -4.711 1 98.06 95 ASN A C 1
ATOM 772 O O . ASN A 1 95 ? 7.59 -5.156 -5.051 1 98.06 95 ASN A O 1
ATOM 776 N N . SER A 1 96 ? 7.879 -7.371 -4.91 1 98.38 96 SER A N 1
ATOM 777 C CA . SER A 1 96 ? 6.73 -7.637 -5.77 1 98.38 96 SER A CA 1
ATOM 778 C C . SER A 1 96 ? 5.555 -8.18 -4.969 1 98.38 96 SER A C 1
ATOM 780 O O . SER A 1 96 ? 5.746 -8.875 -3.971 1 98.38 96 SER A O 1
ATOM 782 N N . ALA A 1 97 ? 4.398 -7.844 -5.414 1 98.69 97 ALA A N 1
ATOM 783 C CA . ALA A 1 97 ? 3.17 -8.336 -4.797 1 98.69 97 ALA A CA 1
ATOM 784 C C . ALA A 1 97 ? 2.783 -9.703 -5.355 1 98.69 97 ALA A C 1
ATOM 786 O O . ALA A 1 97 ? 2.811 -9.914 -6.57 1 98.69 97 ALA A O 1
ATOM 787 N N . PHE A 1 98 ? 2.473 -10.523 -4.496 1 97.44 98 PHE A N 1
ATOM 788 C CA . PHE A 1 98 ? 2.156 -11.922 -4.75 1 97.44 98 PHE A CA 1
ATOM 789 C C . PHE A 1 98 ? 0.651 -12.156 -4.695 1 97.44 98 PHE A C 1
ATOM 791 O O . PHE A 1 98 ? -0.023 -11.68 -3.779 1 97.44 98 PHE A O 1
ATOM 798 N N . GLY A 1 99 ? 0.015 -12.852 -5.703 1 98.31 99 GLY A N 1
ATOM 799 C CA . GLY A 1 99 ? -1.421 -13.086 -5.715 1 98.31 99 GLY A CA 1
ATOM 800 C C . GLY A 1 99 ? -1.815 -14.352 -6.441 1 98.31 99 GLY A C 1
ATOM 801 O O . GLY A 1 99 ? -1.021 -14.914 -7.199 1 98.31 99 GLY A O 1
ATOM 802 N N . TYR A 1 100 ? -3.037 -14.773 -6.215 1 98.69 100 TYR A N 1
ATOM 803 C CA . TYR A 1 100 ? -3.559 -15.977 -6.848 1 98.69 100 TYR A CA 1
ATOM 804 C C . TYR A 1 100 ? -5.07 -16.062 -6.695 1 98.69 100 TYR A C 1
ATOM 806 O O . TYR A 1 100 ? -5.648 -15.438 -5.805 1 98.69 100 TYR A O 1
ATOM 814 N N . CYS A 1 101 ? -5.652 -16.781 -7.551 1 98.69 101 CYS A N 1
ATOM 815 C CA . CYS A 1 101 ? -7.078 -17.078 -7.562 1 98.69 101 CYS A CA 1
ATOM 816 C C . CYS A 1 101 ? -7.344 -18.406 -8.273 1 98.69 101 CYS A C 1
ATOM 818 O O . CYS A 1 101 ? -6.773 -18.672 -9.328 1 98.69 101 CYS A O 1
ATOM 820 N N . TYR A 1 102 ? -8.125 -19.25 -7.645 1 98.62 102 TYR A N 1
ATOM 821 C CA . TYR A 1 102 ? -8.375 -20.578 -8.195 1 98.62 102 TYR A CA 1
ATOM 822 C C . TYR A 1 102 ? -9.867 -20.875 -8.242 1 98.62 102 TYR A C 1
ATOM 824 O O . TYR A 1 102 ? -10.633 -20.375 -7.422 1 98.62 102 TYR A O 1
ATOM 832 N N . SER A 1 103 ? -10.203 -21.734 -9.164 1 98.5 103 SER A N 1
ATOM 833 C CA . SER A 1 103 ? -11.562 -22.266 -9.195 1 98.5 103 SER A CA 1
ATOM 834 C C . SER A 1 103 ? -11.867 -23.062 -7.926 1 98.5 103 SER A C 1
ATOM 836 O O . SER A 1 103 ? -10.977 -23.688 -7.344 1 98.5 103 SER A O 1
ATOM 838 N N . ARG A 1 104 ? -13.133 -22.984 -7.531 1 96.88 104 ARG A N 1
ATOM 839 C CA . ARG A 1 104 ? -13.586 -23.594 -6.281 1 96.88 104 ARG A CA 1
ATOM 840 C C . ARG A 1 104 ? -13.281 -25.078 -6.254 1 96.88 104 ARG A C 1
ATOM 842 O O . ARG A 1 104 ? -12.898 -25.625 -5.211 1 96.88 104 ARG A O 1
ATOM 849 N N . GLY A 1 105 ? -13.344 -25.656 -7.363 1 96.94 105 GLY A N 1
ATOM 850 C CA . GLY A 1 105 ? -13.094 -27.078 -7.469 1 96.94 105 GLY A CA 1
ATOM 851 C C . GLY A 1 105 ? -11.664 -27.469 -7.16 1 96.94 105 GLY A C 1
ATOM 852 O O . GLY A 1 105 ? -11.375 -28.625 -6.879 1 96.94 105 GLY A O 1
ATOM 853 N N . ALA A 1 106 ? -10.789 -26.594 -7.219 1 98 106 ALA A N 1
ATOM 854 C CA . ALA A 1 106 ? -9.367 -26.859 -7.004 1 98 106 ALA A CA 1
ATOM 855 C C . ALA A 1 106 ? -8.977 -26.609 -5.551 1 98 106 ALA A C 1
ATOM 857 O O . ALA A 1 106 ? -7.84 -26.875 -5.148 1 98 106 ALA A O 1
ATOM 858 N N . TRP A 1 107 ? -9.922 -26.094 -4.75 1 97.94 107 TRP A N 1
ATOM 859 C CA . TRP A 1 107 ? -9.602 -25.719 -3.375 1 97.94 107 TRP A CA 1
ATOM 860 C C . TRP A 1 107 ? -9.352 -26.969 -2.525 1 97.94 107 TRP A C 1
ATOM 862 O O . TRP A 1 107 ? -9.922 -28.031 -2.775 1 97.94 107 TRP A O 1
ATOM 872 N N . GLY A 1 108 ? -8.492 -26.797 -1.582 1 97.06 108 GLY A N 1
ATOM 873 C CA . GLY A 1 108 ? -8.281 -27.828 -0.58 1 97.06 108 GLY A CA 1
ATOM 874 C C . GLY A 1 108 ? -7.453 -28.984 -1.089 1 97.06 108 GLY A C 1
ATOM 875 O O . GLY A 1 108 ? -7.406 -30.047 -0.458 1 97.06 108 GLY A O 1
ATOM 876 N N . GLN A 1 109 ? -6.797 -28.797 -2.248 1 97.38 109 GLN A N 1
ATOM 877 C CA . GLN A 1 109 ? -6.051 -29.906 -2.857 1 97.38 109 GLN A CA 1
ATOM 878 C C . GLN A 1 109 ? -4.547 -29.641 -2.805 1 97.38 109 GLN A C 1
ATOM 880 O O . GLN A 1 109 ? -3.754 -30.438 -3.314 1 97.38 109 GLN A O 1
ATOM 885 N N . GLY A 1 110 ? -4.141 -28.547 -2.293 1 98.38 110 GLY A N 1
ATOM 886 C CA . GLY A 1 110 ? -2.727 -28.234 -2.166 1 98.38 110 GLY A CA 1
ATOM 887 C C . GLY A 1 110 ? -2.148 -27.578 -3.406 1 98.38 110 GLY A C 1
ATOM 888 O O . GLY A 1 110 ? -0.971 -27.219 -3.43 1 98.38 110 GLY A O 1
ATOM 889 N N . TYR A 1 111 ? -2.953 -27.344 -4.449 1 98.81 111 TYR A N 1
ATOM 890 C CA . TYR A 1 111 ? -2.488 -26.75 -5.695 1 98.81 111 TYR A CA 1
ATOM 891 C C . TYR A 1 111 ? -1.982 -25.328 -5.465 1 98.81 111 TYR A C 1
ATOM 893 O O . TYR A 1 111 ? -0.961 -24.922 -6.031 1 98.81 111 TYR A O 1
ATOM 901 N N . GLY A 1 112 ? -2.719 -24.562 -4.664 1 98.75 112 GLY A N 1
ATOM 902 C CA . GLY A 1 112 ? -2.316 -23.188 -4.379 1 98.75 112 GLY A CA 1
ATOM 903 C C . GLY A 1 112 ? -0.934 -23.094 -3.762 1 98.75 112 GLY A C 1
ATOM 904 O O . GLY A 1 112 ? -0.108 -22.281 -4.203 1 98.75 112 GLY A O 1
ATOM 905 N N . THR A 1 113 ? -0.695 -23.922 -2.773 1 98.75 113 THR A N 1
ATOM 906 C CA . THR A 1 113 ? 0.604 -23.953 -2.111 1 98.75 113 THR A CA 1
ATOM 907 C C . THR A 1 113 ? 1.697 -24.391 -3.08 1 98.75 113 THR A C 1
ATOM 909 O O . THR A 1 113 ? 2.773 -23.797 -3.123 1 98.75 113 THR A O 1
ATOM 912 N N . GLU A 1 114 ? 1.38 -25.469 -3.844 1 98.88 114 GLU A N 1
ATOM 913 C CA . GLU A 1 114 ? 2.33 -25.984 -4.824 1 98.88 114 GLU A CA 1
ATOM 914 C C . GLU A 1 114 ? 2.723 -24.922 -5.836 1 98.88 114 GLU A C 1
ATOM 916 O O . GLU A 1 114 ? 3.91 -24.703 -6.09 1 98.88 114 GLU A O 1
ATOM 921 N N . ALA A 1 115 ? 1.797 -24.172 -6.375 1 98.94 115 ALA A N 1
ATOM 922 C CA . ALA A 1 115 ? 2.043 -23.109 -7.344 1 98.94 115 ALA A CA 1
ATOM 923 C C . ALA A 1 115 ? 2.783 -21.938 -6.703 1 98.94 115 ALA A C 1
ATOM 925 O O . ALA A 1 115 ? 3.715 -21.391 -7.293 1 98.94 115 ALA A O 1
ATOM 926 N N . ALA A 1 116 ? 2.367 -21.594 -5.523 1 98.88 116 ALA A N 1
ATOM 927 C CA . ALA A 1 116 ? 2.951 -20.453 -4.828 1 98.88 116 ALA A CA 1
ATOM 928 C C . ALA A 1 116 ? 4.418 -20.703 -4.5 1 98.88 116 ALA A C 1
ATOM 930 O O . ALA A 1 116 ? 5.254 -19.797 -4.633 1 98.88 116 ALA A O 1
ATOM 931 N N . ARG A 1 117 ? 4.758 -21.891 -4.074 1 98.75 117 ARG A N 1
ATOM 932 C CA . ARG A 1 117 ? 6.148 -22.219 -3.797 1 98.75 117 ARG A CA 1
ATOM 933 C C . ARG A 1 117 ? 7.004 -22.109 -5.055 1 98.75 117 ARG A C 1
ATOM 935 O O . ARG A 1 117 ? 8.125 -21.609 -5.008 1 98.75 117 ARG A O 1
ATOM 942 N N . ALA A 1 118 ? 6.465 -22.578 -6.125 1 98.75 118 ALA A N 1
ATOM 943 C CA . ALA A 1 118 ? 7.203 -22.547 -7.387 1 98.75 118 ALA A CA 1
ATOM 944 C C . ALA A 1 118 ? 7.453 -21.109 -7.828 1 98.75 118 ALA A C 1
ATOM 946 O O . ALA A 1 118 ? 8.562 -20.75 -8.227 1 98.75 118 ALA A O 1
ATOM 947 N N . LEU A 1 119 ? 6.43 -20.266 -7.758 1 98.69 119 LEU A N 1
ATOM 948 C CA . LEU A 1 119 ? 6.594 -18.891 -8.195 1 98.69 119 LEU A CA 1
ATOM 949 C C . LEU A 1 119 ? 7.492 -18.109 -7.238 1 98.69 119 LEU A C 1
ATOM 951 O O . LEU A 1 119 ? 8.289 -17.266 -7.668 1 98.69 119 LEU A O 1
ATOM 955 N N . ALA A 1 120 ? 7.367 -18.391 -5.973 1 98.56 120 ALA A N 1
ATOM 956 C CA . ALA A 1 120 ? 8.258 -17.75 -5 1 98.56 120 ALA A CA 1
ATOM 957 C C . ALA A 1 120 ? 9.719 -18.094 -5.289 1 98.56 120 ALA A C 1
ATOM 959 O O . ALA A 1 120 ? 10.594 -17.234 -5.219 1 98.56 120 ALA A O 1
ATOM 960 N N . ARG A 1 121 ? 9.977 -19.391 -5.578 1 98.19 121 ARG A N 1
ATOM 961 C CA . ARG A 1 121 ? 11.336 -19.797 -5.926 1 98.19 121 ARG A CA 1
ATOM 962 C C . ARG A 1 121 ? 11.867 -18.969 -7.094 1 98.19 121 ARG A C 1
ATOM 964 O O . ARG A 1 121 ? 12.992 -18.469 -7.039 1 98.19 121 ARG A O 1
ATOM 971 N N . ILE A 1 122 ? 11.125 -18.812 -8.156 1 97.56 122 ILE A N 1
ATOM 972 C CA . ILE A 1 122 ? 11.523 -18.047 -9.336 1 97.56 122 ILE A CA 1
ATOM 973 C C . ILE A 1 122 ? 11.766 -16.594 -8.953 1 97.56 122 ILE A C 1
ATOM 975 O O . ILE A 1 122 ? 12.719 -15.969 -9.414 1 97.56 122 ILE A O 1
ATOM 979 N N . ALA A 1 123 ? 10.836 -16.016 -8.141 1 98.12 123 ALA A N 1
ATOM 980 C CA . ALA A 1 123 ? 10.977 -14.625 -7.703 1 98.12 123 ALA A CA 1
ATOM 981 C C . ALA A 1 123 ? 12.336 -14.391 -7.051 1 98.12 123 ALA A C 1
ATOM 983 O O . ALA A 1 123 ? 13 -13.391 -7.332 1 98.12 123 ALA A O 1
ATOM 984 N N . PHE A 1 124 ? 12.781 -15.297 -6.27 1 98.25 124 PHE A N 1
ATOM 985 C CA . PHE A 1 124 ? 13.977 -15.094 -5.465 1 98.25 124 PHE A CA 1
ATOM 986 C C . PHE A 1 124 ? 15.219 -15.562 -6.215 1 98.25 124 PHE A C 1
ATOM 988 O O . PHE A 1 124 ? 16.297 -14.984 -6.062 1 98.25 124 PHE A O 1
ATOM 995 N N . THR A 1 125 ? 15.148 -16.594 -7.035 1 97 125 THR A N 1
ATOM 996 C CA . THR A 1 125 ? 16.328 -17.125 -7.691 1 97 125 THR A CA 1
ATOM 997 C C . THR A 1 125 ? 16.531 -16.484 -9.062 1 97 125 THR A C 1
ATOM 999 O O . THR A 1 125 ? 17.484 -15.719 -9.258 1 97 125 THR A O 1
ATOM 1002 N N . ASP A 1 126 ? 15.562 -16.594 -9.922 1 95.81 126 ASP A N 1
ATOM 1003 C CA . ASP A 1 126 ? 15.711 -16.188 -11.312 1 95.81 126 ASP A CA 1
ATOM 1004 C C . ASP A 1 126 ? 15.492 -14.68 -11.477 1 95.81 126 ASP A C 1
ATOM 1006 O O . ASP A 1 126 ? 16.203 -14.023 -12.25 1 95.81 126 ASP A O 1
ATOM 1010 N N . LEU A 1 127 ? 14.516 -14.164 -10.734 1 96.62 127 LEU A N 1
ATOM 1011 C CA . LEU A 1 127 ? 14.219 -12.742 -10.867 1 96.62 127 LEU A CA 1
ATOM 1012 C C . LEU A 1 127 ? 15.039 -11.922 -9.875 1 96.62 127 LEU A C 1
ATOM 1014 O O . LEU A 1 127 ? 15.156 -10.703 -10.016 1 96.62 127 LEU A O 1
ATOM 1018 N N . GLY A 1 128 ? 15.484 -12.547 -8.82 1 97.12 128 GLY A N 1
ATOM 1019 C CA . GLY A 1 128 ? 16.375 -11.891 -7.875 1 97.12 128 GLY A CA 1
ATOM 1020 C C . GLY A 1 128 ? 15.672 -10.891 -6.98 1 97.12 128 GLY A C 1
ATOM 1021 O O . GLY A 1 128 ? 16.266 -9.898 -6.566 1 97.12 128 GLY A O 1
ATOM 1022 N N . HIS A 1 129 ? 14.438 -11.156 -6.695 1 98.25 129 HIS A N 1
ATOM 1023 C CA . HIS A 1 129 ? 13.68 -10.234 -5.852 1 98.25 129 HIS A CA 1
ATOM 1024 C C . HIS A 1 129 ? 14.195 -10.25 -4.418 1 98.25 129 HIS A C 1
ATOM 1026 O O . HIS A 1 129 ? 14.633 -11.297 -3.922 1 98.25 129 HIS A O 1
ATOM 1032 N N . HIS A 1 130 ? 14.133 -9.109 -3.729 1 98.5 130 HIS A N 1
ATOM 1033 C CA . HIS A 1 130 ? 14.484 -8.922 -2.326 1 98.5 130 HIS A CA 1
ATOM 1034 C C . HIS A 1 130 ? 13.352 -9.367 -1.409 1 98.5 130 HIS A C 1
ATOM 1036 O O . HIS A 1 130 ? 13.594 -9.891 -0.32 1 98.5 130 HIS A O 1
ATOM 1042 N N . ARG A 1 131 ? 12.18 -9.18 -1.912 1 98.75 131 ARG A N 1
ATOM 1043 C CA . ARG A 1 131 ? 10.984 -9.32 -1.079 1 98.75 131 ARG A CA 1
ATOM 1044 C C . ARG A 1 131 ? 9.75 -9.594 -1.931 1 98.75 131 ARG A C 1
ATOM 1046 O O . ARG A 1 131 ? 9.594 -9.023 -3.008 1 98.75 131 ARG A O 1
ATOM 1053 N N . ILE A 1 132 ? 8.906 -10.5 -1.487 1 98.88 132 ILE A N 1
ATOM 1054 C CA . ILE A 1 132 ? 7.551 -10.617 -2.01 1 98.88 132 ILE A CA 1
ATOM 1055 C C . ILE A 1 132 ? 6.547 -10.391 -0.882 1 98.88 132 ILE A C 1
ATOM 1057 O O . ILE A 1 132 ? 6.828 -10.695 0.28 1 98.88 132 ILE A O 1
ATOM 1061 N N . TRP A 1 133 ? 5.402 -9.836 -1.228 1 98.94 133 TRP A N 1
ATOM 1062 C CA . TRP A 1 133 ? 4.383 -9.539 -0.224 1 98.94 133 TRP A CA 1
ATOM 1063 C C . TRP A 1 133 ? 2.984 -9.734 -0.798 1 98.94 133 TRP A C 1
ATOM 1065 O O . TRP A 1 133 ? 2.818 -9.891 -2.01 1 98.94 133 TRP A O 1
ATOM 1075 N N . ALA A 1 134 ? 2.008 -9.805 0.118 1 98.81 134 ALA A N 1
ATOM 1076 C CA . ALA A 1 134 ? 0.616 -9.953 -0.3 1 98.81 134 ALA A CA 1
ATOM 1077 C C . ALA A 1 134 ? -0.338 -9.453 0.779 1 98.81 134 ALA A C 1
ATOM 1079 O O . ALA A 1 134 ? 0.027 -9.383 1.955 1 98.81 134 ALA A O 1
ATOM 1080 N N . THR A 1 135 ? -1.443 -9.102 0.337 1 98.56 135 THR A N 1
ATOM 1081 C CA . THR A 1 135 ? -2.555 -8.812 1.237 1 98.56 135 THR A CA 1
ATOM 1082 C C . THR A 1 135 ? -3.77 -9.664 0.884 1 98.56 135 THR A C 1
ATOM 1084 O O . THR A 1 135 ? -3.891 -10.148 -0.245 1 98.56 135 THR A O 1
ATOM 1087 N N . CYS A 1 136 ? -4.617 -9.852 1.912 1 98.56 136 CYS A N 1
ATOM 1088 C CA . CYS A 1 136 ? -5.883 -10.539 1.691 1 98.56 136 CYS A CA 1
ATOM 1089 C C . CYS A 1 136 ? -6.93 -10.102 2.711 1 98.56 136 CYS A C 1
ATOM 109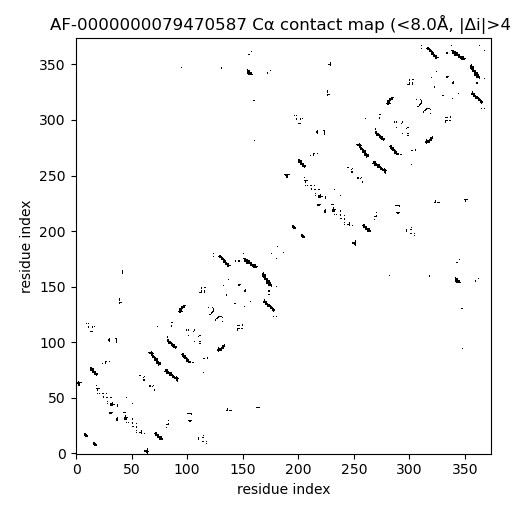1 O O . CYS A 1 136 ? -6.594 -9.484 3.721 1 98.56 136 CYS A O 1
ATOM 1093 N N . ASP A 1 137 ? -8.195 -10.422 2.373 1 98.56 137 ASP A N 1
ATOM 1094 C CA . ASP A 1 137 ? -9.25 -10.297 3.375 1 98.56 137 ASP A CA 1
ATOM 1095 C C . ASP A 1 137 ? -8.953 -11.156 4.602 1 98.56 137 ASP A C 1
ATOM 1097 O O . ASP A 1 137 ? -8.586 -12.328 4.473 1 98.56 137 ASP A O 1
ATOM 1101 N N . ALA A 1 138 ? -9.102 -10.562 5.766 1 98.56 138 ALA A N 1
ATOM 1102 C CA . ALA A 1 138 ? -8.719 -11.234 7.008 1 98.56 138 ALA A CA 1
ATOM 1103 C C . ALA A 1 138 ? -9.594 -12.461 7.258 1 98.56 138 ALA A C 1
ATOM 1105 O O . ALA A 1 138 ? -9.242 -13.32 8.062 1 98.56 138 ALA A O 1
ATOM 1106 N N . ARG A 1 139 ? -10.719 -12.609 6.586 1 98.31 139 ARG A N 1
ATOM 1107 C CA . ARG A 1 139 ? -11.625 -13.742 6.738 1 98.31 139 ARG A CA 1
ATOM 1108 C C . ARG A 1 139 ? -11.258 -14.875 5.781 1 98.31 139 ARG A C 1
ATOM 1110 O O . ARG A 1 139 ? -11.797 -15.977 5.875 1 98.31 139 ARG A O 1
ATOM 1117 N N . ASN A 1 140 ? -10.359 -14.602 4.859 1 98 140 ASN A N 1
ATOM 1118 C CA . ASN A 1 140 ? -10.047 -15.562 3.811 1 98 140 ASN A CA 1
ATOM 1119 C C . ASN A 1 140 ? -8.953 -16.531 4.25 1 98 140 ASN A C 1
ATOM 1121 O O . ASN A 1 140 ? -7.812 -16.438 3.795 1 98 140 ASN A O 1
ATOM 1125 N N . HIS A 1 141 ? -9.32 -17.484 4.953 1 97.75 141 HIS A N 1
ATOM 1126 C CA . HIS A 1 141 ? -8.391 -18.453 5.527 1 97.75 141 HIS A CA 1
ATOM 1127 C C . HIS A 1 141 ? -7.656 -19.234 4.441 1 97.75 141 HIS A C 1
ATOM 1129 O O . HIS A 1 141 ? -6.484 -19.578 4.602 1 97.75 141 HIS A O 1
ATOM 1135 N N . GLY A 1 142 ? -8.352 -19.562 3.379 1 97.5 142 GLY A N 1
ATOM 1136 C CA . GLY A 1 142 ? -7.719 -20.266 2.275 1 97.5 142 GLY A CA 1
ATOM 1137 C C . GLY A 1 142 ? -6.559 -19.5 1.671 1 97.5 142 GLY A C 1
ATOM 1138 O O . GLY A 1 142 ? -5.508 -20.078 1.383 1 97.5 142 GLY A O 1
ATOM 1139 N N . SER A 1 143 ? -6.742 -18.25 1.547 1 98.12 143 SER A N 1
ATOM 1140 C CA . SER A 1 143 ? -5.719 -17.406 0.937 1 98.12 143 SER A CA 1
ATOM 1141 C C . SER A 1 143 ? -4.496 -17.266 1.84 1 98.12 143 SER A C 1
ATOM 1143 O O . SER A 1 143 ? -3.375 -17.562 1.418 1 98.12 143 SER A O 1
ATOM 1145 N N . TYR A 1 144 ? -4.688 -16.828 3.078 1 98.38 144 TYR A N 1
ATOM 1146 C CA . TYR A 1 144 ? -3.492 -16.625 3.883 1 98.38 144 TYR A CA 1
ATOM 1147 C C . TYR A 1 144 ? -2.916 -17.938 4.371 1 98.38 144 TYR A C 1
ATOM 1149 O O . TYR A 1 144 ? -1.753 -18.016 4.777 1 98.38 144 TYR A O 1
ATOM 1157 N N . GLY A 1 145 ? -3.709 -19.078 4.352 1 98.62 145 GLY A N 1
ATOM 1158 C CA . GLY A 1 145 ? -3.133 -20.391 4.562 1 98.62 145 GLY A CA 1
ATOM 1159 C C . GLY A 1 145 ? -2.02 -20.719 3.588 1 98.62 145 GLY A C 1
ATOM 1160 O O . GLY A 1 145 ? -0.998 -21.297 3.973 1 98.62 145 GLY A O 1
ATOM 1161 N N . ILE A 1 146 ? -2.189 -20.375 2.322 1 98.75 146 ILE A N 1
ATOM 1162 C CA . ILE A 1 146 ? -1.168 -20.578 1.3 1 98.75 146 ILE A CA 1
ATOM 1163 C C . ILE A 1 146 ? 0.068 -19.734 1.642 1 98.75 146 ILE A C 1
ATOM 1165 O O . ILE A 1 146 ? 1.193 -20.25 1.589 1 98.75 146 ILE A O 1
ATOM 1169 N N . MET A 1 147 ? -0.129 -18.469 2 1 98.81 147 MET A N 1
ATOM 1170 C CA . MET A 1 147 ? 0.983 -17.578 2.334 1 98.81 147 MET A CA 1
ATOM 1171 C C . MET A 1 147 ? 1.803 -18.141 3.488 1 98.81 147 MET A C 1
ATOM 1173 O O . MET A 1 147 ? 3.033 -18.156 3.432 1 98.81 147 MET A O 1
ATOM 1177 N N . GLU A 1 148 ? 1.116 -18.609 4.465 1 98.69 148 GLU A N 1
ATOM 1178 C CA . GLU A 1 148 ? 1.793 -19.172 5.633 1 98.69 148 GLU A CA 1
ATOM 1179 C C . GLU A 1 148 ? 2.561 -20.438 5.27 1 98.69 148 GLU A C 1
ATOM 1181 O O . GLU A 1 148 ? 3.691 -20.625 5.715 1 98.69 148 GLU A O 1
ATOM 1186 N N . LYS A 1 149 ? 1.986 -21.266 4.473 1 98.31 149 LYS A N 1
ATOM 1187 C CA . LYS A 1 149 ? 2.627 -22.516 4.074 1 98.31 149 LYS A CA 1
ATOM 1188 C C . LYS A 1 149 ? 3.855 -22.25 3.211 1 98.31 149 LYS A C 1
ATOM 1190 O O . LYS A 1 149 ? 4.777 -23.062 3.166 1 98.31 149 LYS A O 1
ATOM 1195 N N . VAL A 1 150 ? 3.889 -21.156 2.52 1 97.94 150 VAL A N 1
ATOM 1196 C CA . VAL A 1 150 ? 5.023 -20.781 1.684 1 97.94 150 VAL A CA 1
ATOM 1197 C C . VAL A 1 150 ? 6.125 -20.172 2.551 1 97.94 150 VAL A C 1
ATOM 1199 O O . VAL A 1 150 ? 7.266 -20.031 2.104 1 97.94 150 VAL A O 1
ATOM 1202 N N . GLY A 1 151 ? 5.812 -19.797 3.748 1 98.25 151 GLY A N 1
ATOM 1203 C CA . GLY A 1 151 ? 6.801 -19.281 4.68 1 98.25 151 GLY A CA 1
ATOM 1204 C C . GLY A 1 151 ? 6.688 -17.781 4.902 1 98.25 151 GLY A C 1
ATOM 1205 O O . GLY A 1 151 ? 7.578 -17.172 5.496 1 98.25 151 GLY A O 1
ATOM 1206 N N . MET A 1 152 ? 5.637 -17.219 4.469 1 98.81 152 MET A N 1
ATOM 1207 C CA . MET A 1 152 ? 5.469 -15.781 4.656 1 98.81 152 MET A CA 1
ATOM 1208 C C . MET A 1 152 ? 5.074 -15.461 6.094 1 98.81 152 MET A C 1
ATOM 1210 O O . MET A 1 152 ? 4.293 -16.188 6.707 1 98.81 152 MET A O 1
ATOM 1214 N N . ARG A 1 153 ? 5.496 -14.344 6.547 1 98.44 153 ARG A N 1
ATOM 1215 C CA . ARG A 1 153 ? 5.184 -13.844 7.879 1 98.44 153 ARG A CA 1
ATOM 1216 C C . ARG A 1 153 ? 4.055 -12.82 7.832 1 98.44 153 ARG A C 1
ATOM 1218 O O . ARG A 1 153 ? 4.008 -11.977 6.93 1 98.44 153 ARG A O 1
ATOM 1225 N N . ARG A 1 154 ? 3.199 -12.914 8.797 1 98.81 154 ARG A N 1
ATOM 1226 C CA . ARG A 1 154 ? 2.211 -11.852 8.914 1 98.81 154 ARG A CA 1
ATOM 1227 C C . ARG A 1 154 ? 2.848 -10.57 9.453 1 98.81 154 ARG A C 1
ATOM 1229 O O . ARG A 1 154 ? 3.424 -10.57 10.547 1 98.81 154 ARG A O 1
ATOM 1236 N N . GLU A 1 155 ? 2.721 -9.531 8.688 1 98.94 155 GLU A N 1
ATOM 1237 C CA . GLU A 1 155 ? 3.383 -8.289 9.062 1 98.94 155 GLU A CA 1
ATOM 1238 C C . GLU A 1 155 ? 2.379 -7.262 9.578 1 98.94 155 GLU A C 1
ATOM 1240 O O . GLU A 1 155 ? 2.764 -6.262 10.195 1 98.94 155 GLU A O 1
ATOM 1245 N N . GLY A 1 156 ? 1.107 -7.523 9.305 1 98.81 156 GLY A N 1
ATOM 1246 C CA . GLY A 1 156 ? 0.158 -6.512 9.742 1 98.81 156 GLY A CA 1
ATOM 1247 C C . GLY A 1 156 ? -1.284 -6.98 9.672 1 98.81 156 GLY A C 1
ATOM 1248 O O . GLY A 1 156 ? -1.591 -7.965 9 1 98.81 156 GLY A O 1
ATOM 1249 N N . HIS A 1 157 ? -2.113 -6.418 10.398 1 98.88 157 HIS A N 1
ATOM 1250 C CA . HIS A 1 157 ? -3.57 -6.469 10.391 1 98.88 157 HIS A CA 1
ATOM 1251 C C . HIS A 1 157 ? -4.168 -5.074 10.242 1 98.88 157 HIS A C 1
ATOM 1253 O O . HIS A 1 157 ? -4.164 -4.285 11.188 1 98.88 157 HIS A O 1
ATOM 1259 N N . LEU A 1 158 ? -4.59 -4.75 9.039 1 98.88 158 LEU A N 1
ATOM 1260 C CA . LEU A 1 158 ? -5.141 -3.441 8.703 1 98.88 158 LEU A CA 1
ATOM 1261 C C . LEU A 1 158 ? -6.652 -3.42 8.898 1 98.88 158 LEU A C 1
ATOM 1263 O O . LEU A 1 158 ? -7.387 -4.09 8.172 1 98.88 158 LEU A O 1
ATOM 1267 N N . LEU A 1 159 ? -7.098 -2.645 9.82 1 98.81 159 LEU A N 1
ATOM 1268 C CA . LEU A 1 159 ? -8.508 -2.654 10.188 1 98.81 159 LEU A CA 1
ATOM 1269 C C . LEU A 1 159 ? -9.328 -1.812 9.211 1 98.81 159 LEU A C 1
ATOM 1271 O O . LEU A 1 159 ? -8.992 -0.656 8.953 1 98.81 159 LEU A O 1
ATOM 1275 N N . LYS A 1 160 ? -10.406 -2.457 8.602 1 98.62 160 LYS A N 1
ATOM 1276 C CA . LYS A 1 160 ? -11.406 -1.791 7.773 1 98.62 160 LYS A CA 1
ATOM 1277 C C . LYS A 1 160 ? -10.75 -0.927 6.699 1 98.62 160 LYS A C 1
ATOM 1279 O O . LYS A 1 160 ? -11.141 0.224 6.496 1 98.62 160 LYS A O 1
ATOM 1284 N N . ASN A 1 161 ? -9.758 -1.451 6.031 1 98.44 161 ASN A N 1
ATOM 1285 C CA . ASN A 1 161 ? -8.961 -0.66 5.098 1 98.44 161 ASN A CA 1
ATOM 1286 C C . ASN A 1 161 ? -9.422 -0.861 3.656 1 98.44 161 ASN A C 1
ATOM 1288 O O . ASN A 1 161 ? -9 -0.129 2.76 1 98.44 161 ASN A O 1
ATOM 1292 N N . THR A 1 162 ? -10.219 -1.787 3.422 1 97.81 162 THR A N 1
ATOM 1293 C CA . THR A 1 162 ? -10.641 -2.082 2.059 1 97.81 162 THR A CA 1
ATOM 1294 C C . THR A 1 162 ? -12.164 -2.041 1.944 1 97.81 162 THR A C 1
ATOM 1296 O O . THR A 1 162 ? -12.867 -2.732 2.686 1 97.81 162 THR A O 1
ATOM 1299 N N . LYS A 1 163 ? -12.633 -1.253 1.006 1 95.5 163 LYS A N 1
ATOM 1300 C CA . LYS A 1 163 ? -14.07 -1.182 0.774 1 95.5 163 LYS A CA 1
ATOM 1301 C C . LYS A 1 163 ? -14.516 -2.219 -0.254 1 95.5 163 LYS A C 1
ATOM 1303 O O . LYS A 1 163 ? -13.898 -2.348 -1.316 1 95.5 163 LYS A O 1
ATOM 1308 N N . ALA A 1 164 ? -15.492 -3.014 0.119 1 92.81 164 ALA A N 1
ATOM 1309 C CA . ALA A 1 164 ? -16.094 -3.998 -0.782 1 92.81 164 ALA A CA 1
ATOM 1310 C C . ALA A 1 164 ? -17.609 -3.869 -0.811 1 92.81 164 ALA A C 1
ATOM 1312 O O . ALA A 1 164 ? -18.172 -2.896 -0.296 1 92.81 164 ALA A O 1
ATOM 1313 N N . HIS A 1 165 ? -18.234 -4.793 -1.53 1 88.75 165 HIS A N 1
ATOM 1314 C CA . HIS A 1 165 ? -19.672 -4.73 -1.71 1 88.75 165 HIS A CA 1
ATOM 1315 C C . HIS A 1 165 ? -20.406 -4.855 -0.376 1 88.75 165 HIS A C 1
ATOM 1317 O O . HIS A 1 165 ? -21.5 -4.324 -0.212 1 88.75 165 HIS A O 1
ATOM 1323 N N . ASP A 1 166 ? -19.75 -5.527 0.555 1 92.44 166 ASP A N 1
ATOM 1324 C CA . ASP A 1 166 ? -20.406 -5.766 1.836 1 92.44 166 ASP A CA 1
ATOM 1325 C C . ASP A 1 166 ? -19.859 -4.828 2.914 1 92.44 166 ASP A C 1
ATOM 1327 O O . ASP A 1 166 ? -20.109 -5.035 4.105 1 92.44 166 ASP A O 1
ATOM 1331 N N . GLY A 1 167 ? -19.156 -3.773 2.52 1 94.69 167 GLY A N 1
ATOM 1332 C CA . GLY A 1 167 ? -18.656 -2.789 3.465 1 94.69 167 GLY A CA 1
ATOM 1333 C C . GLY A 1 167 ? -17.141 -2.779 3.576 1 94.69 167 GLY A C 1
ATOM 1334 O O . GLY A 1 167 ? -16.453 -3.225 2.662 1 94.69 167 GLY A O 1
ATOM 1335 N N . TRP A 1 168 ? -16.672 -2.221 4.715 1 97.56 168 TRP A N 1
ATOM 1336 C CA . TRP A 1 168 ? -15.242 -2.119 4.961 1 97.56 168 TRP A CA 1
ATOM 1337 C C . TRP A 1 168 ? -14.695 -3.418 5.547 1 97.56 168 TRP A C 1
ATOM 1339 O O . TRP A 1 168 ? -15.258 -3.961 6.5 1 97.56 168 TRP A O 1
ATOM 1349 N N . ARG A 1 169 ? -13.586 -3.828 5 1 98.12 169 ARG A N 1
ATOM 1350 C CA . ARG A 1 169 ? -13.008 -5.109 5.383 1 98.12 169 ARG A CA 1
ATOM 1351 C C . ARG A 1 169 ? -11.594 -4.93 5.918 1 98.12 169 ARG A C 1
ATOM 1353 O O . ARG A 1 169 ? -10.891 -3.994 5.527 1 98.12 169 ARG A O 1
ATOM 1360 N N . ASP A 1 170 ? -11.258 -5.906 6.781 1 98.69 170 ASP A N 1
ATOM 1361 C CA . ASP A 1 170 ? -9.883 -5.969 7.273 1 98.69 170 ASP A CA 1
ATOM 1362 C C . ASP A 1 170 ? -8.984 -6.711 6.289 1 98.69 170 ASP A C 1
ATOM 1364 O O . ASP A 1 170 ? -9.422 -7.641 5.613 1 98.69 170 ASP A O 1
ATOM 1368 N N . SER A 1 171 ? -7.719 -6.316 6.312 1 98.81 171 SER A N 1
ATOM 1369 C CA . SER A 1 171 ? -6.719 -7.039 5.531 1 98.81 171 SER A CA 1
ATOM 1370 C C . SER A 1 171 ? -5.578 -7.535 6.414 1 98.81 171 SER A C 1
ATOM 1372 O O . SER A 1 171 ? -5.18 -6.855 7.363 1 98.81 171 SER A O 1
ATOM 1374 N N . TYR A 1 172 ? -5.117 -8.664 6.098 1 98.88 172 TYR A N 1
ATOM 1375 C CA . TYR A 1 172 ? -3.805 -9.086 6.582 1 98.88 172 TYR A CA 1
ATOM 1376 C C . TYR A 1 172 ? -2.719 -8.742 5.566 1 98.88 172 TYR A C 1
ATOM 1378 O O . TYR A 1 172 ? -2.971 -8.727 4.359 1 98.88 172 TYR A O 1
ATOM 1386 N N . VAL A 1 173 ? -1.567 -8.477 6.078 1 98.94 173 VAL A N 1
ATOM 1387 C CA . VAL A 1 173 ? -0.377 -8.273 5.258 1 98.94 173 VAL A CA 1
ATOM 1388 C C . VAL A 1 173 ? 0.649 -9.359 5.559 1 98.94 173 VAL A C 1
ATOM 1390 O O . VAL A 1 173 ? 0.962 -9.625 6.723 1 98.94 173 VAL A O 1
ATOM 1393 N N . TYR A 1 174 ? 1.109 -9.984 4.531 1 98.94 174 TYR A N 1
ATOM 1394 C CA . TYR A 1 174 ? 2.15 -11.008 4.637 1 98.94 174 TYR A CA 1
ATOM 1395 C C . TYR A 1 174 ? 3.346 -10.656 3.758 1 98.94 174 TYR A C 1
ATOM 1397 O O . TYR A 1 174 ? 3.207 -9.93 2.768 1 98.94 174 TYR A O 1
ATOM 1405 N N . ALA A 1 175 ? 4.516 -11.227 4.199 1 98.94 175 ALA A N 1
ATOM 1406 C CA . ALA A 1 175 ? 5.688 -11.016 3.35 1 98.94 175 ALA A CA 1
ATOM 1407 C C . ALA A 1 175 ? 6.742 -12.086 3.598 1 98.94 175 ALA A C 1
ATOM 1409 O O . ALA A 1 175 ? 6.688 -12.805 4.602 1 98.94 175 ALA A O 1
ATOM 1410 N N . LEU A 1 176 ? 7.641 -12.211 2.701 1 98.88 176 LEU A N 1
ATOM 1411 C CA . LEU A 1 176 ? 8.773 -13.125 2.73 1 98.88 176 LEU A CA 1
ATOM 1412 C C . LEU A 1 176 ? 10.008 -12.492 2.096 1 98.88 176 LEU A C 1
ATOM 1414 O O . LEU A 1 176 ? 9.938 -11.984 0.974 1 98.88 176 LEU A O 1
ATOM 1418 N N . LEU A 1 177 ? 11.078 -12.453 2.838 1 98.81 177 LEU A N 1
ATOM 1419 C CA . LEU A 1 177 ? 12.344 -11.93 2.338 1 98.81 177 LEU A CA 1
ATOM 1420 C C . LEU A 1 177 ? 13.164 -13.023 1.665 1 98.81 177 LEU A C 1
ATOM 1422 O O . LEU A 1 177 ? 13.102 -14.188 2.07 1 98.81 177 LEU A O 1
ATOM 1426 N N . ALA A 1 178 ? 13.969 -12.609 0.695 1 98.44 178 ALA A N 1
ATOM 1427 C CA . ALA A 1 178 ? 14.844 -13.555 -0.001 1 98.44 178 ALA A CA 1
ATOM 1428 C C . ALA A 1 178 ? 15.711 -14.328 0.986 1 98.44 178 ALA A C 1
ATOM 1430 O O . ALA A 1 178 ? 15.867 -15.547 0.86 1 98.44 178 ALA A O 1
ATOM 1431 N N . ASP A 1 179 ? 16.281 -13.625 1.973 1 97.69 179 ASP A N 1
ATOM 1432 C CA . ASP A 1 179 ? 17.156 -14.258 2.943 1 97.69 179 ASP A CA 1
ATOM 1433 C C . ASP A 1 179 ? 16.406 -15.289 3.783 1 97.69 179 ASP A C 1
ATOM 1435 O O . ASP A 1 179 ? 16.953 -16.344 4.121 1 97.69 179 ASP A O 1
ATOM 1439 N N . GLU A 1 180 ? 15.242 -15 4.145 1 98.06 180 GLU A N 1
ATOM 1440 C CA . GLU A 1 180 ? 14.414 -15.953 4.875 1 98.06 180 GLU A CA 1
ATOM 1441 C C . GLU A 1 180 ? 14.133 -17.203 4.039 1 98.06 180 GLU A C 1
ATOM 1443 O O . GLU A 1 180 ? 14.211 -18.328 4.543 1 98.06 180 GLU A O 1
ATOM 1448 N N . TRP A 1 181 ? 13.758 -16.969 2.781 1 98.19 181 TRP A N 1
ATOM 1449 C CA . TRP A 1 181 ? 13.469 -18.062 1.868 1 98.19 181 TRP A CA 1
ATOM 1450 C C . TRP A 1 181 ? 14.695 -18.953 1.683 1 98.19 181 TRP A C 1
ATOM 1452 O O . TRP A 1 181 ? 14.586 -20.188 1.728 1 98.19 181 TRP A O 1
ATOM 1462 N N . ARG A 1 182 ? 15.828 -18.375 1.481 1 97.56 182 ARG A N 1
ATOM 1463 C CA . ARG A 1 182 ? 17.062 -19.125 1.292 1 97.56 182 ARG A CA 1
ATOM 1464 C C . ARG A 1 182 ? 17.391 -19.953 2.527 1 97.56 182 ARG A C 1
ATOM 1466 O O . ARG A 1 182 ? 17.812 -21.109 2.414 1 97.56 182 ARG A O 1
ATOM 1473 N N . ALA A 1 183 ? 17.234 -19.344 3.643 1 96.75 183 ALA A N 1
ATOM 1474 C CA . ALA A 1 183 ? 17.531 -20.031 4.891 1 96.75 183 ALA A CA 1
ATOM 1475 C C . ALA A 1 183 ? 16.625 -21.25 5.062 1 96.75 183 ALA A C 1
ATOM 1477 O O . ALA A 1 183 ? 17.062 -22.281 5.586 1 96.75 183 ALA A O 1
ATOM 1478 N N . ALA A 1 184 ? 15.445 -21.125 4.621 1 95.94 184 ALA A N 1
ATOM 1479 C CA . ALA A 1 184 ? 14.461 -22.203 4.789 1 95.94 184 ALA A CA 1
ATOM 1480 C C . ALA A 1 184 ? 14.641 -23.281 3.73 1 95.94 184 ALA A C 1
ATOM 1482 O O . ALA A 1 184 ? 14.164 -24.406 3.896 1 95.94 184 ALA A O 1
ATOM 1483 N N . ASN A 1 185 ? 15.312 -22.906 2.613 1 92.56 185 ASN A N 1
ATOM 1484 C CA . ASN A 1 185 ? 15.406 -23.844 1.496 1 92.56 185 ASN A CA 1
ATOM 1485 C C . ASN A 1 185 ? 16.844 -24.281 1.251 1 92.56 185 ASN A C 1
ATOM 1487 O O . ASN A 1 185 ? 17.125 -24.969 0.271 1 92.56 185 ASN A O 1
ATOM 1491 N N . ASP A 1 186 ? 17.734 -24.125 2.229 1 80.94 186 ASP A N 1
ATOM 1492 C CA . ASP A 1 186 ? 19.141 -24.531 2.256 1 80.94 186 ASP A CA 1
ATOM 1493 C C . ASP A 1 186 ? 19.875 -24.031 1.02 1 80.94 186 ASP A C 1
ATOM 1495 O O . ASP A 1 186 ? 20.594 -24.797 0.361 1 80.94 186 ASP A O 1
ATOM 1499 N N . GLU A 1 187 ? 19.641 -22.969 0.647 1 72.88 187 GLU A N 1
ATOM 1500 C CA . GLU A 1 187 ? 20.406 -22.359 -0.432 1 72.88 187 GLU A CA 1
ATOM 1501 C C . GLU A 1 187 ? 21.484 -21.422 0.119 1 72.88 187 GLU A C 1
ATOM 1503 O O . GLU A 1 187 ? 21.312 -20.828 1.183 1 72.88 187 GLU A O 1
ATOM 1508 N N . MET B 1 1 ? -17.891 26.719 -8.609 1 50.72 1 MET B N 1
ATOM 1509 C CA . MET B 1 1 ? -17.25 25.594 -7.93 1 50.72 1 MET B CA 1
ATOM 1510 C C . MET B 1 1 ? -16.188 26.094 -6.969 1 50.72 1 MET B C 1
ATOM 1512 O O . MET B 1 1 ? -15.328 26.906 -7.344 1 50.72 1 MET B O 1
ATOM 1516 N N . THR B 1 2 ? -16.438 25.984 -5.695 1 66.31 2 THR B N 1
ATOM 1517 C CA . THR B 1 2 ? -15.508 26.609 -4.766 1 66.31 2 THR B CA 1
ATOM 1518 C C . THR B 1 2 ? -14.141 25.953 -4.824 1 66.31 2 THR B C 1
ATOM 1520 O O . THR B 1 2 ? -14.047 24.719 -4.969 1 66.31 2 THR B O 1
ATOM 1523 N N . THR B 1 3 ? -13.117 26.781 -4.945 1 78.69 3 THR B N 1
ATOM 1524 C CA . THR B 1 3 ? -11.758 26.266 -5.039 1 78.69 3 THR B CA 1
ATOM 1525 C C . THR B 1 3 ? -11.164 26.047 -3.65 1 78.69 3 THR B C 1
ATOM 1527 O O . THR B 1 3 ? -10.18 25.328 -3.498 1 78.69 3 THR B O 1
ATOM 1530 N N . THR B 1 4 ? -11.844 26.625 -2.658 1 86.25 4 THR B N 1
ATOM 1531 C CA . THR B 1 4 ? -11.336 26.531 -1.294 1 86.25 4 THR B CA 1
ATOM 1532 C C . THR B 1 4 ? -12.469 26.234 -0.315 1 86.25 4 THR B C 1
ATOM 1534 O O . THR B 1 4 ? -13.445 26.969 -0.248 1 86.25 4 THR B O 1
ATOM 1537 N N . PRO B 1 5 ? -12.305 25.188 0.381 1 92 5 PRO B N 1
ATOM 1538 C CA . PRO B 1 5 ? -13.352 24.891 1.358 1 92 5 PRO B CA 1
ATOM 1539 C C . PRO B 1 5 ? -13.453 25.922 2.467 1 92 5 PRO B C 1
ATOM 1541 O O . PRO B 1 5 ? -12.484 26.641 2.74 1 92 5 PRO B O 1
ATOM 1544 N N . PRO B 1 6 ? -14.57 26 3.154 1 90.5 6 PRO B N 1
ATOM 1545 C CA . PRO B 1 6 ? -14.82 27.078 4.121 1 90.5 6 PRO B CA 1
ATOM 1546 C C . PRO B 1 6 ? -13.945 26.969 5.367 1 90.5 6 PRO B C 1
ATOM 1548 O O . PRO B 1 6 ? -13.727 27.953 6.062 1 90.5 6 PRO B O 1
ATOM 1551 N N . TRP B 1 7 ? -13.469 25.797 5.594 1 93.62 7 TRP B N 1
ATOM 1552 C CA . TRP B 1 7 ? -12.695 25.609 6.816 1 93.62 7 TRP B CA 1
ATOM 1553 C C . TRP B 1 7 ? -11.227 25.953 6.598 1 93.62 7 TRP B C 1
ATOM 1555 O O . TRP B 1 7 ? -10.43 25.953 7.539 1 93.62 7 TRP B O 1
ATOM 1565 N N . LEU B 1 8 ? -10.836 26.312 5.414 1 95.62 8 LEU B N 1
ATOM 1566 C CA . LEU B 1 8 ? -9.469 26.703 5.105 1 95.62 8 LEU B CA 1
ATOM 1567 C C . LEU B 1 8 ? -9.32 28.234 5.129 1 95.62 8 LEU B C 1
ATOM 1569 O O . LEU B 1 8 ? -10.195 28.953 4.629 1 95.62 8 LEU B O 1
ATOM 1573 N N . PRO B 1 9 ? -8.344 28.75 5.672 1 97.5 9 PRO B N 1
ATOM 1574 C CA . PRO B 1 9 ? -7.266 28.047 6.375 1 97.5 9 PRO B CA 1
ATOM 1575 C C . PRO B 1 9 ? -7.703 27.5 7.734 1 97.5 9 PRO B C 1
ATOM 1577 O O . PRO B 1 9 ? -8.648 28.016 8.336 1 97.5 9 PRO B O 1
ATOM 1580 N N . LEU B 1 10 ? -6.98 26.422 8.227 1 98.12 10 LEU B N 1
ATOM 1581 C CA . LEU B 1 10 ? -7.203 25.859 9.547 1 98.12 10 LEU B CA 1
ATOM 1582 C C . LEU B 1 10 ? -6.363 26.578 10.594 1 98.12 10 LEU B C 1
ATOM 1584 O O . LEU B 1 10 ? -5.137 26.641 10.477 1 98.12 10 LEU B O 1
ATOM 1588 N N . GLU B 1 11 ? -7.062 27.109 11.555 1 98.25 11 GLU B N 1
ATOM 1589 C CA . GLU B 1 11 ? -6.371 27.812 12.633 1 98.25 11 GLU B CA 1
ATOM 1590 C C . GLU B 1 11 ? -6.383 26.984 13.922 1 98.25 11 GLU B C 1
ATOM 1592 O O . GLU B 1 11 ? -7.422 26.438 14.312 1 98.25 11 GLU B O 1
ATOM 1597 N N . THR B 1 12 ? -5.215 26.828 14.5 1 98.5 12 THR B N 1
ATOM 1598 C CA . THR B 1 12 ? -5.074 26.219 15.812 1 98.5 12 THR B CA 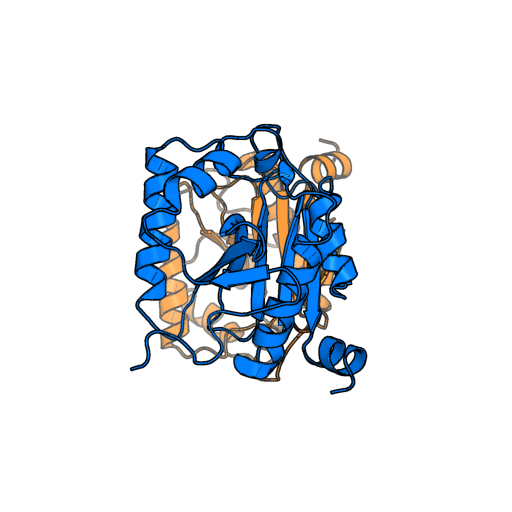1
ATOM 1599 C C . THR B 1 12 ? -4.531 27.219 16.828 1 98.5 12 THR B C 1
ATOM 1601 O O . THR B 1 12 ? -4.574 28.422 16.609 1 98.5 12 THR B O 1
ATOM 1604 N N . GLU B 1 13 ? -4.184 26.672 17.984 1 98.69 13 GLU B N 1
ATOM 1605 C CA . GLU B 1 13 ? -3.686 27.562 19.031 1 98.69 13 GLU B CA 1
ATOM 1606 C C . GLU B 1 13 ? -2.479 28.359 18.547 1 98.69 13 GLU B C 1
ATOM 1608 O O . GLU B 1 13 ? -2.455 29.594 18.656 1 98.69 13 GLU B O 1
ATOM 1613 N N . ARG B 1 14 ? -1.507 27.641 17.969 1 98.81 14 ARG B N 1
ATOM 1614 C CA . ARG B 1 14 ? -0.258 28.312 17.625 1 98.81 14 ARG B CA 1
ATOM 1615 C C . ARG B 1 14 ? -0.042 28.344 16.109 1 98.81 14 ARG B C 1
ATOM 1617 O O . ARG B 1 14 ? 0.836 29.047 15.617 1 98.81 14 ARG B O 1
ATOM 1624 N N . LEU B 1 15 ? -0.919 27.594 15.344 1 98.88 15 LEU B N 1
ATOM 1625 C CA . LEU B 1 15 ? -0.569 27.359 13.945 1 98.88 15 LEU B CA 1
ATOM 1626 C C . LEU B 1 15 ? -1.679 27.844 13.016 1 98.88 15 LEU B C 1
ATOM 1628 O O . LEU B 1 15 ? -2.844 27.906 13.422 1 98.88 15 LEU B O 1
ATOM 1632 N N . LEU B 1 16 ? -1.279 28.234 11.836 1 98.88 16 LEU B N 1
ATOM 1633 C CA . LEU B 1 16 ? -2.143 28.406 10.672 1 98.88 16 LEU B CA 1
ATOM 1634 C C . LEU B 1 16 ? -1.799 27.406 9.578 1 98.88 16 LEU B C 1
ATOM 1636 O O . LEU B 1 16 ? -0.699 27.438 9.023 1 98.88 16 LEU B O 1
ATOM 1640 N N . LEU B 1 17 ? -2.658 26.422 9.352 1 98.88 17 LEU B N 1
ATOM 1641 C CA . LEU B 1 17 ? -2.527 25.516 8.227 1 98.88 17 LEU B CA 1
ATOM 1642 C C . LEU B 1 17 ? -3.217 26.078 6.984 1 98.88 17 LEU B C 1
ATOM 1644 O O . LEU B 1 17 ? -4.441 26.203 6.957 1 98.88 17 LEU B O 1
ATOM 1648 N N . ARG B 1 18 ? -2.443 26.375 5.977 1 98.69 18 ARG B N 1
ATOM 1649 C CA . ARG B 1 18 ? -2.955 27.156 4.852 1 98.69 18 ARG B CA 1
ATOM 1650 C C . ARG B 1 18 ? -2.445 26.594 3.525 1 98.69 18 ARG B C 1
ATOM 1652 O O . ARG B 1 18 ? -1.5 25.812 3.5 1 98.69 18 ARG B O 1
ATOM 1659 N N . ASP B 1 19 ? -3.129 27.047 2.467 1 98.19 19 ASP B N 1
ATOM 1660 C CA . ASP B 1 19 ? -2.623 26.766 1.127 1 98.19 19 ASP B CA 1
ATOM 1661 C C . ASP B 1 19 ? -1.228 27.359 0.931 1 98.19 19 ASP B C 1
ATOM 1663 O O . ASP B 1 19 ? -0.848 28.312 1.612 1 98.19 19 ASP B O 1
ATOM 1667 N N . PHE B 1 20 ? -0.507 26.734 -0.005 1 98.62 20 PHE B N 1
ATOM 1668 C CA . PHE B 1 20 ? 0.833 27.219 -0.321 1 98.62 20 PHE B CA 1
ATOM 1669 C C . PHE B 1 20 ? 0.769 28.547 -1.072 1 98.62 20 PHE B C 1
ATOM 1671 O O . PHE B 1 20 ? -0.229 28.844 -1.731 1 98.62 20 PHE B O 1
ATOM 1678 N N . ARG B 1 21 ? 1.808 29.312 -0.881 1 98.38 21 ARG B N 1
ATOM 1679 C CA . ARG B 1 21 ? 2.025 30.562 -1.611 1 98.38 21 ARG B CA 1
ATOM 1680 C C . ARG B 1 21 ? 3.33 30.516 -2.396 1 98.38 21 ARG B C 1
ATOM 1682 O O . ARG B 1 21 ? 4.242 29.766 -2.055 1 98.38 21 ARG B O 1
ATOM 1689 N N . GLU B 1 22 ? 3.4 31.359 -3.402 1 97.88 22 GLU B N 1
ATOM 1690 C CA . GLU B 1 22 ? 4.609 31.422 -4.219 1 97.88 22 GLU B CA 1
ATOM 1691 C C . GLU B 1 22 ? 5.84 31.688 -3.361 1 97.88 22 GLU B C 1
ATOM 1693 O O . GLU B 1 22 ? 6.91 31.125 -3.604 1 97.88 22 GLU B O 1
ATOM 1698 N N . ASN B 1 23 ? 5.699 32.438 -2.432 1 98 23 ASN B N 1
ATOM 1699 C CA . ASN B 1 23 ? 6.855 32.844 -1.645 1 98 23 ASN B CA 1
ATOM 1700 C C . ASN B 1 23 ? 7.211 31.828 -0.577 1 98 23 ASN B C 1
ATOM 1702 O O . ASN B 1 23 ? 8.055 32.062 0.281 1 98 23 ASN B O 1
ATOM 1706 N N . ASP B 1 24 ? 6.617 30.656 -0.644 1 98.75 24 ASP B N 1
ATOM 1707 C CA . ASP B 1 24 ? 6.945 29.594 0.287 1 98.75 24 ASP B CA 1
ATOM 1708 C C . ASP B 1 24 ? 8.18 28.812 -0.178 1 98.75 24 ASP B C 1
ATOM 1710 O O . ASP B 1 24 ? 8.68 27.953 0.537 1 98.75 24 ASP B O 1
ATOM 1714 N N . PHE B 1 25 ? 8.695 29.125 -1.312 1 98.81 25 PHE B N 1
ATOM 1715 C CA . PHE B 1 25 ? 9.758 28.359 -1.942 1 98.81 25 PHE B CA 1
ATOM 1716 C C . PHE B 1 25 ? 10.945 28.203 -0.993 1 98.81 25 PHE B C 1
ATOM 1718 O O . PHE B 1 25 ? 11.414 27.078 -0.774 1 98.81 25 PHE B O 1
ATOM 1725 N N . ASP B 1 26 ? 11.383 29.281 -0.421 1 98.69 26 ASP B N 1
ATOM 1726 C CA . ASP B 1 26 ? 12.602 29.25 0.39 1 98.69 26 ASP B CA 1
ATOM 1727 C C . ASP B 1 26 ? 12.414 28.344 1.612 1 98.69 26 ASP B C 1
ATOM 1729 O O . ASP B 1 26 ? 13.312 27.594 1.977 1 98.69 26 ASP B O 1
ATOM 1733 N N . ALA B 1 27 ? 11.32 28.484 2.238 1 98.75 27 ALA B N 1
ATOM 1734 C CA . ALA B 1 27 ? 11.039 27.672 3.416 1 98.75 27 ALA B CA 1
ATOM 1735 C C . ALA B 1 27 ? 10.977 26.188 3.053 1 98.75 27 ALA B C 1
ATOM 1737 O O . ALA B 1 27 ? 11.531 25.344 3.756 1 98.75 27 ALA B O 1
ATOM 1738 N N . ILE B 1 28 ? 10.305 25.859 1.919 1 98.88 28 ILE B N 1
ATOM 1739 C CA . ILE B 1 28 ? 10.203 24.484 1.454 1 98.88 28 ILE B CA 1
ATOM 1740 C C . ILE B 1 28 ? 11.602 23.938 1.141 1 98.88 28 ILE B C 1
ATOM 1742 O O . ILE B 1 28 ? 11.953 22.844 1.574 1 98.88 28 ILE B O 1
ATOM 1746 N N . HIS B 1 29 ? 12.32 24.719 0.425 1 98.81 29 HIS B N 1
ATOM 1747 C CA . HIS B 1 29 ? 13.641 24.266 0.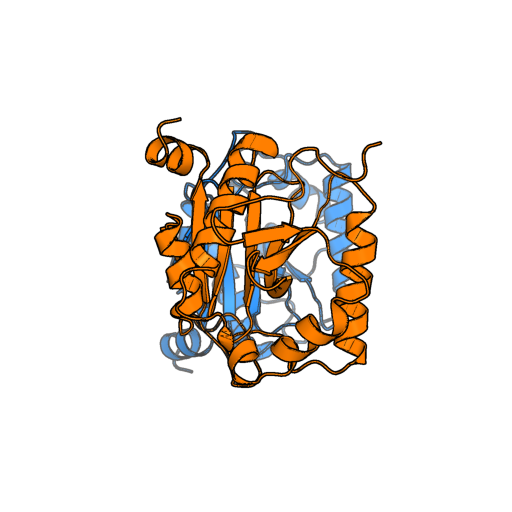013 1 98.81 29 HIS B CA 1
ATOM 1748 C C . HIS B 1 29 ? 14.562 24.078 1.217 1 98.81 29 HIS B C 1
ATOM 1750 O O . HIS B 1 29 ? 15.367 23.156 1.25 1 98.81 29 HIS B O 1
ATOM 1756 N N . ALA B 1 30 ? 14.445 24.906 2.172 1 98.62 30 ALA B N 1
ATOM 1757 C CA . ALA B 1 30 ? 15.297 24.844 3.359 1 98.62 30 ALA B CA 1
ATOM 1758 C C . ALA B 1 30 ? 15.172 23.5 4.066 1 98.62 30 ALA B C 1
ATOM 1760 O O . ALA B 1 30 ? 16.172 22.891 4.43 1 98.62 30 ALA B O 1
ATOM 1761 N N . TYR B 1 31 ? 13.961 23.016 4.266 1 98.19 31 TYR B N 1
ATOM 1762 C CA . TYR B 1 31 ? 13.859 21.734 4.953 1 98.19 31 TYR B CA 1
ATOM 1763 C C . TYR B 1 31 ? 14.102 20.578 3.988 1 98.19 31 TYR B C 1
ATOM 1765 O O . TYR B 1 31 ? 14.531 19.5 4.398 1 98.19 31 TYR B O 1
ATOM 1773 N N . ALA B 1 32 ? 13.891 20.766 2.666 1 98.62 32 ALA B N 1
ATOM 1774 C CA . ALA B 1 32 ? 14.016 19.688 1.688 1 98.62 32 ALA B CA 1
ATOM 1775 C C . ALA B 1 32 ? 15.477 19.375 1.395 1 98.62 32 ALA B C 1
ATOM 1777 O O . ALA B 1 32 ? 15.789 18.344 0.81 1 98.62 32 ALA B O 1
ATOM 1778 N N . ILE B 1 33 ? 16.359 20.281 1.772 1 98.31 33 ILE B N 1
ATOM 1779 C CA . ILE B 1 33 ? 17.781 20.047 1.509 1 98.31 33 ILE B CA 1
ATOM 1780 C C . ILE B 1 33 ? 18.484 19.609 2.795 1 98.31 33 ILE B C 1
ATOM 1782 O O . ILE B 1 33 ? 19.641 19.219 2.768 1 98.31 33 ILE B O 1
ATOM 1786 N N . ASP B 1 34 ? 17.859 19.766 3.934 1 98.38 34 ASP B N 1
ATOM 1787 C CA . ASP B 1 34 ? 18.438 19.406 5.223 1 98.38 34 ASP B CA 1
ATOM 1788 C C . ASP B 1 34 ? 18.562 17.891 5.375 1 98.38 34 ASP B C 1
ATOM 1790 O O . ASP B 1 34 ? 17.562 17.188 5.406 1 98.38 34 ASP B O 1
ATOM 1794 N N . PRO B 1 35 ? 19.75 17.422 5.527 1 97.06 35 PRO B N 1
ATOM 1795 C CA . PRO B 1 35 ? 19.953 15.969 5.555 1 97.06 35 PRO B CA 1
ATOM 1796 C C . PRO B 1 35 ? 19.25 15.305 6.746 1 97.06 35 PRO B C 1
ATOM 1798 O O . PRO B 1 35 ? 18.875 14.133 6.672 1 97.06 35 PRO B O 1
ATOM 1801 N N . GLU B 1 36 ? 19.125 15.992 7.777 1 97.44 36 GLU B N 1
ATOM 1802 C CA . GLU B 1 36 ? 18.438 15.414 8.922 1 97.44 36 GLU B CA 1
ATOM 1803 C C . GLU B 1 36 ? 16.938 15.297 8.672 1 97.44 36 GLU B C 1
ATOM 1805 O O . GLU B 1 36 ? 16.297 14.344 9.109 1 97.44 36 GLU B O 1
ATOM 1810 N N . VAL B 1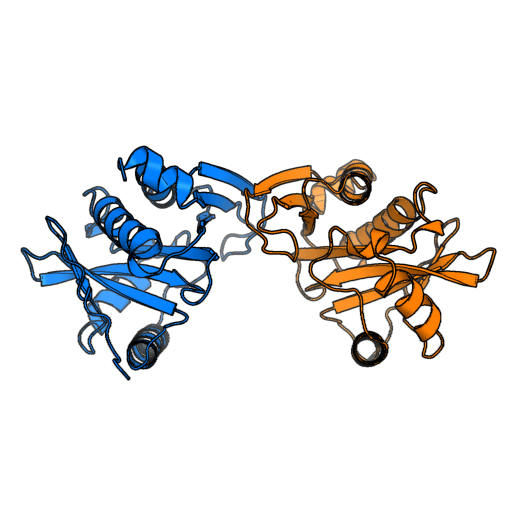 37 ? 16.406 16.234 7.941 1 98.06 37 VAL B N 1
ATOM 1811 C CA . VAL B 1 37 ? 14.984 16.234 7.652 1 98.06 37 VAL B CA 1
ATOM 1812 C C . VAL B 1 37 ? 14.656 15.117 6.664 1 98.06 37 VAL B C 1
ATOM 1814 O O . VAL B 1 37 ? 13.656 14.414 6.824 1 98.06 37 VAL B O 1
ATOM 1817 N N . VAL B 1 38 ? 15.492 14.938 5.699 1 97.06 38 VAL B N 1
ATOM 1818 C CA . VAL B 1 38 ? 15.148 14.008 4.633 1 97.06 38 VAL B CA 1
ATOM 1819 C C . VAL B 1 38 ? 15.711 12.625 4.957 1 97.06 38 VAL B C 1
ATOM 1821 O O . VAL B 1 38 ? 15.617 11.703 4.145 1 97.06 38 VAL B O 1
ATOM 1824 N N . ARG B 1 39 ? 16.297 12.461 6.18 1 96.62 39 ARG B N 1
ATOM 1825 C CA . ARG B 1 39 ? 17 11.258 6.582 1 96.62 39 ARG B CA 1
ATOM 1826 C C . ARG B 1 39 ? 16.141 10.016 6.387 1 96.62 39 ARG B C 1
ATOM 1828 O O . ARG B 1 39 ? 16.609 9 5.871 1 96.62 39 ARG B O 1
ATOM 1835 N N . TYR B 1 40 ? 14.898 10.133 6.777 1 97 40 TYR B N 1
ATOM 1836 C CA . TYR B 1 40 ? 14.031 8.961 6.762 1 97 40 TYR B CA 1
ATOM 1837 C C . TYR B 1 40 ? 13.07 9.008 5.578 1 97 40 TYR B C 1
ATOM 1839 O O . TYR B 1 40 ? 12.172 8.172 5.465 1 97 40 TYR B O 1
ATOM 1847 N N . MET B 1 41 ? 13.219 10.023 4.746 1 95.19 41 MET B N 1
ATOM 1848 C CA . MET B 1 41 ? 12.375 10.156 3.564 1 95.19 41 MET B CA 1
ATOM 1849 C C . MET B 1 41 ? 12.961 9.391 2.383 1 95.19 41 MET B C 1
ATOM 1851 O O . MET B 1 41 ? 14.133 9.023 2.4 1 95.19 41 MET B O 1
ATOM 1855 N N . THR B 1 42 ? 12.109 9.117 1.402 1 92.19 42 THR B N 1
ATOM 1856 C CA . THR B 1 42 ? 12.578 8.469 0.181 1 92.19 42 THR B CA 1
ATOM 1857 C C . THR B 1 42 ? 12.883 9.508 -0.896 1 92.19 42 THR B C 1
ATOM 1859 O O . THR B 1 42 ? 13.195 9.156 -2.035 1 92.19 42 THR B O 1
ATOM 1862 N N . TRP B 1 43 ? 12.75 10.75 -0.501 1 93.69 43 TRP B N 1
ATOM 1863 C CA . TRP B 1 43 ? 13.062 11.867 -1.383 1 93.69 43 TRP B CA 1
ATOM 1864 C C . TRP B 1 43 ? 14.133 12.766 -0.768 1 93.69 43 TRP B C 1
ATOM 1866 O O . TRP B 1 43 ? 14.445 12.641 0.419 1 93.69 43 TRP B O 1
ATOM 1876 N N . GLY B 1 44 ? 14.633 13.57 -1.561 1 93 44 GLY B N 1
ATOM 1877 C CA . GLY B 1 44 ? 15.617 14.539 -1.089 1 93 44 GLY B CA 1
ATOM 1878 C C . GLY B 1 44 ? 17.016 13.969 -1.033 1 93 44 GLY B C 1
ATOM 1879 O O . GLY B 1 44 ? 17.219 12.773 -1.239 1 93 44 GLY B O 1
ATOM 1880 N N . PRO B 1 45 ? 17.906 14.82 -0.714 1 97.25 45 PRO B N 1
ATOM 1881 C CA . PRO B 1 45 ? 17.859 16.281 -0.731 1 97.25 45 PRO B CA 1
ATOM 1882 C C . PRO B 1 45 ? 17.484 16.844 -2.102 1 97.25 45 PRO B C 1
ATOM 1884 O O . PRO B 1 45 ? 18.016 16.391 -3.121 1 97.25 45 PRO B O 1
ATOM 1887 N N . ASN B 1 46 ? 16.641 17.844 -2.084 1 98.38 46 ASN B N 1
ATOM 1888 C CA . ASN B 1 46 ? 16.109 18.359 -3.336 1 98.38 46 ASN B CA 1
ATOM 1889 C C . ASN B 1 46 ? 17.062 19.375 -3.965 1 98.38 46 ASN B C 1
ATOM 1891 O O . ASN B 1 46 ? 17.703 20.156 -3.256 1 98.38 46 ASN B O 1
ATOM 1895 N N . THR B 1 47 ? 17.109 19.422 -5.23 1 98.5 47 THR B N 1
ATOM 1896 C CA . THR B 1 47 ? 17.609 20.594 -5.938 1 98.5 47 THR B CA 1
ATOM 1897 C C . THR B 1 47 ? 16.547 21.688 -5.961 1 98.5 47 THR B C 1
ATOM 1899 O O . THR B 1 47 ? 15.375 21.438 -5.711 1 98.5 47 THR B O 1
ATOM 1902 N N . PRO B 1 48 ? 17.016 22.859 -6.25 1 98.56 48 PRO B N 1
ATOM 1903 C CA . PRO B 1 48 ? 16.016 23.938 -6.379 1 98.56 48 PRO B CA 1
ATOM 1904 C C . PRO B 1 48 ? 14.945 23.625 -7.418 1 98.56 48 PRO B C 1
ATOM 1906 O O . PRO B 1 48 ? 13.781 23.984 -7.234 1 98.56 48 PRO B O 1
ATOM 1909 N N . GLU B 1 49 ? 15.328 22.953 -8.461 1 98.69 49 GLU B N 1
ATOM 1910 C CA . GLU B 1 49 ? 14.391 22.594 -9.523 1 98.69 49 GLU B CA 1
ATOM 1911 C C . GLU B 1 49 ? 13.32 21.641 -9.008 1 98.69 49 GLU B C 1
ATOM 1913 O O . GLU B 1 49 ? 12.141 21.797 -9.328 1 98.69 49 GLU B O 1
ATOM 1918 N N . VAL B 1 50 ? 13.719 20.656 -8.25 1 98.56 50 VAL B N 1
ATOM 1919 C CA . VAL B 1 50 ? 12.773 19.688 -7.691 1 98.56 50 VAL B CA 1
ATOM 1920 C C . VAL B 1 50 ? 11.836 20.391 -6.711 1 98.56 50 VAL B C 1
ATOM 1922 O O . VAL B 1 50 ? 10.625 20.156 -6.723 1 98.56 50 VAL B O 1
ATOM 1925 N N . THR B 1 51 ? 12.414 21.25 -5.887 1 98.75 51 THR B N 1
ATOM 1926 C CA . THR B 1 51 ? 11.594 22.016 -4.949 1 98.75 51 THR B CA 1
ATOM 1927 C C . THR B 1 51 ? 10.57 22.859 -5.699 1 98.75 51 THR B C 1
ATOM 1929 O O . THR B 1 51 ? 9.406 22.953 -5.293 1 98.75 51 THR B O 1
ATOM 1932 N N . ARG B 1 52 ? 10.992 23.5 -6.766 1 98.69 52 ARG B N 1
ATOM 1933 C CA . ARG B 1 52 ? 10.086 24.297 -7.582 1 98.69 52 ARG B CA 1
ATOM 1934 C C . ARG B 1 52 ? 8.945 23.453 -8.133 1 98.69 52 ARG B C 1
ATOM 1936 O O . ARG B 1 52 ? 7.785 23.859 -8.102 1 98.69 52 ARG B O 1
ATOM 1943 N N . GLU B 1 53 ? 9.266 22.312 -8.617 1 98.69 53 GLU B N 1
ATOM 1944 C CA . GLU B 1 53 ? 8.25 21.391 -9.125 1 98.69 53 GLU B CA 1
ATOM 1945 C C . GLU B 1 53 ? 7.238 21.031 -8.047 1 98.69 53 GLU B C 1
ATOM 1947 O O . GLU B 1 53 ? 6.035 20.969 -8.312 1 98.69 53 GLU B O 1
ATOM 1952 N N . VAL B 1 54 ? 7.758 20.75 -6.859 1 98.38 54 VAL B N 1
ATOM 1953 C CA . VAL B 1 54 ? 6.902 20.391 -5.73 1 98.38 54 VAL B CA 1
ATOM 1954 C C . VAL B 1 54 ? 5.949 21.547 -5.422 1 98.38 54 VAL B C 1
ATOM 1956 O O . VAL B 1 54 ? 4.742 21.344 -5.281 1 98.38 54 VAL B O 1
ATOM 1959 N N . LEU B 1 55 ? 6.48 22.75 -5.305 1 98.81 55 LEU B N 1
ATOM 1960 C CA . LEU B 1 55 ? 5.652 23.906 -5.008 1 98.81 55 LEU B CA 1
ATOM 1961 C C . LEU B 1 55 ? 4.629 24.141 -6.113 1 98.81 55 LEU B C 1
ATOM 1963 O O . LEU B 1 55 ? 3.451 24.391 -5.832 1 98.81 55 LEU B O 1
ATOM 1967 N N . ASP B 1 56 ? 5.074 24.062 -7.371 1 98.69 56 ASP B N 1
ATOM 1968 C CA . ASP B 1 56 ? 4.184 24.266 -8.508 1 98.69 56 ASP B CA 1
ATOM 1969 C C . ASP B 1 56 ? 3.039 23.266 -8.5 1 98.69 56 ASP B C 1
ATOM 1971 O O . ASP B 1 56 ? 1.894 23.609 -8.789 1 98.69 56 ASP B O 1
ATOM 1975 N N . ARG B 1 57 ? 3.336 22.078 -8.234 1 98.12 57 ARG B N 1
ATOM 1976 C CA . ARG B 1 57 ? 2.305 21.047 -8.156 1 98.12 57 ARG B CA 1
ATOM 1977 C C . ARG B 1 57 ? 1.282 21.375 -7.074 1 98.12 57 ARG B C 1
ATOM 1979 O O . ARG B 1 57 ? 0.078 21.219 -7.285 1 98.12 57 ARG B O 1
ATOM 1986 N N . ASN B 1 58 ? 1.806 21.766 -5.934 1 97.69 58 ASN B N 1
ATOM 1987 C CA . ASN B 1 58 ? 0.898 22.125 -4.848 1 97.69 58 ASN B CA 1
ATOM 1988 C C . ASN B 1 58 ? 0.026 23.328 -5.223 1 97.69 58 ASN B C 1
ATOM 1990 O O . ASN B 1 58 ? -1.178 23.328 -4.961 1 97.69 58 ASN B O 1
ATOM 1994 N N . LEU B 1 59 ? 0.618 24.312 -5.82 1 97.88 59 LEU B N 1
ATOM 1995 C CA . LEU B 1 59 ? -0.109 25.5 -6.254 1 97.88 59 LEU B CA 1
ATOM 1996 C C . LEU B 1 59 ? -1.187 25.141 -7.27 1 97.88 59 LEU B C 1
ATOM 1998 O O . LEU B 1 59 ? -2.281 25.703 -7.25 1 97.88 59 LEU B O 1
ATOM 2002 N N . ASP B 1 60 ? -0.903 24.25 -8.109 1 97.19 60 ASP B N 1
ATOM 2003 C CA . ASP B 1 60 ? -1.864 23.812 -9.117 1 97.19 60 ASP B CA 1
ATOM 2004 C C . ASP B 1 60 ? -3.002 23.016 -8.477 1 97.19 60 ASP B C 1
ATOM 2006 O O . ASP B 1 60 ? -4.172 23.219 -8.805 1 97.19 60 ASP B O 1
ATOM 2010 N N . ARG B 1 61 ? -2.652 22.172 -7.574 1 95.38 61 ARG B N 1
ATOM 2011 C CA . ARG B 1 61 ? -3.621 21.266 -6.961 1 95.38 61 ARG B CA 1
ATOM 2012 C C . ARG B 1 61 ? -4.621 22.031 -6.105 1 95.38 61 ARG B C 1
ATOM 2014 O O . ARG B 1 61 ? -5.746 21.578 -5.895 1 95.38 61 ARG B O 1
ATOM 2021 N N . GLN B 1 62 ? -4.227 23.172 -5.617 1 95.44 62 GLN B N 1
ATOM 2022 C CA . GLN B 1 62 ? -5.09 23.922 -4.707 1 95.44 62 GLN B CA 1
ATOM 2023 C C . GLN B 1 62 ? -6.121 24.734 -5.473 1 95.44 62 GLN B C 1
ATOM 2025 O O . GLN B 1 62 ? -7.004 25.344 -4.871 1 95.44 62 GLN B O 1
ATOM 2030 N N . LYS B 1 63 ? -6.102 24.672 -6.789 1 94.31 63 LYS B N 1
ATOM 2031 C CA . LYS B 1 63 ? -7.012 25.453 -7.625 1 94.31 63 LYS B CA 1
ATOM 2032 C C . LYS B 1 63 ? -8.344 24.719 -7.801 1 94.31 63 LYS B C 1
ATOM 2034 O O . LYS B 1 63 ? -9.281 25.266 -8.383 1 94.31 63 LYS B O 1
ATOM 2039 N N . THR B 1 64 ? -8.391 23.547 -7.328 1 91.81 64 THR B N 1
ATOM 2040 C CA . THR B 1 64 ? -9.609 22.766 -7.535 1 91.81 64 THR B CA 1
ATOM 2041 C C . THR B 1 64 ? -10.094 22.156 -6.223 1 91.81 64 THR B C 1
ATOM 2043 O O . THR B 1 64 ? -9.305 21.953 -5.297 1 91.81 64 THR B O 1
ATOM 2046 N N . TRP B 1 65 ? -11.438 21.906 -6.168 1 92.38 65 TRP B N 1
ATOM 2047 C CA . TRP B 1 65 ? -12.07 21.141 -5.098 1 92.38 65 TRP B CA 1
ATOM 2048 C C . TRP B 1 65 ? -13.148 20.219 -5.66 1 92.38 65 TRP B C 1
ATOM 2050 O O . TRP B 1 65 ? -13.953 20.625 -6.492 1 92.38 65 TRP B O 1
ATOM 2060 N N . PRO B 1 66 ? -13.188 18.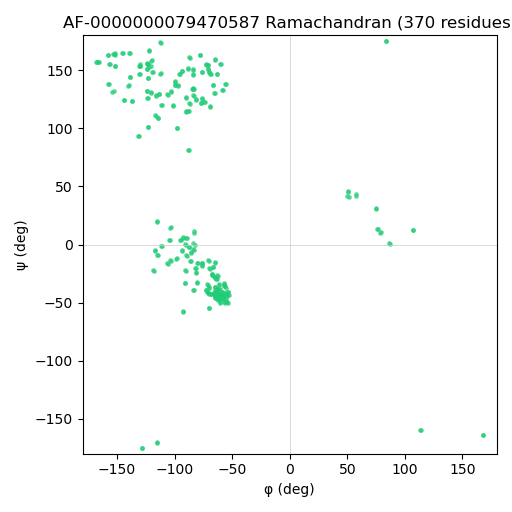984 -5.172 1 92.5 66 PRO B N 1
ATOM 2061 C CA . PRO B 1 66 ? -12.344 18.328 -4.172 1 92.5 66 PRO B CA 1
ATOM 2062 C C . PRO B 1 66 ? -10.93 18.047 -4.684 1 92.5 66 PRO B C 1
ATOM 2064 O O . PRO B 1 66 ? -10.719 17.953 -5.895 1 92.5 66 PRO B O 1
ATOM 2067 N N . ARG B 1 67 ? -10.062 17.984 -3.676 1 94.5 67 ARG B N 1
ATOM 2068 C CA . ARG B 1 67 ? -8.656 17.719 -3.967 1 94.5 67 ARG B CA 1
ATOM 2069 C C . ARG B 1 67 ? -8.312 16.25 -3.723 1 94.5 67 ARG B C 1
ATOM 2071 O O . ARG B 1 67 ? -8.734 15.664 -2.723 1 94.5 67 ARG B O 1
ATOM 2078 N N . GLU B 1 68 ? -7.555 15.672 -4.625 1 95.38 68 GLU B N 1
ATOM 2079 C CA . GLU B 1 68 ? -7 14.344 -4.387 1 95.38 68 GLU B CA 1
ATOM 2080 C C . GLU B 1 68 ? -5.879 14.391 -3.354 1 95.38 68 GLU B C 1
ATOM 2082 O O . GLU B 1 68 ? -5.762 13.492 -2.514 1 95.38 68 GLU B O 1
ATOM 2087 N N . GLU B 1 69 ? -5.121 15.422 -3.484 1 96.94 69 GLU B N 1
ATOM 2088 C CA . GLU B 1 69 ? -4.055 15.695 -2.523 1 96.94 69 GLU B CA 1
ATOM 2089 C C . GLU B 1 69 ? -4.301 17 -1.788 1 96.94 69 GLU B C 1
ATOM 2091 O O . GLU B 1 69 ? -4.246 18.078 -2.391 1 96.94 69 GLU B O 1
ATOM 2096 N N . LEU B 1 70 ? -4.586 16.891 -0.531 1 97.25 70 LEU B N 1
ATOM 2097 C CA . LEU B 1 70 ? -4.707 18.062 0.327 1 97.25 70 LEU B CA 1
ATOM 2098 C C . LEU B 1 70 ? -3.418 18.297 1.104 1 97.25 70 LEU B C 1
ATOM 2100 O O . LEU B 1 70 ? -3.146 17.609 2.092 1 97.25 70 LEU B O 1
ATOM 2104 N N . SER B 1 71 ? -2.625 19.219 0.632 1 98.25 71 SER B N 1
ATOM 2105 C CA . SER B 1 71 ? -1.382 19.625 1.286 1 98.25 71 SER B CA 1
ATOM 2106 C C . SER B 1 71 ? -1.461 21.062 1.796 1 98.25 71 SER B C 1
ATOM 2108 O O . SER B 1 71 ? -1.835 21.969 1.051 1 98.25 71 SER B O 1
ATOM 2110 N N . LEU B 1 72 ? -1.115 21.203 3.037 1 98.75 72 LEU B N 1
ATOM 2111 C CA . LEU B 1 72 ? -1.21 22.516 3.658 1 98.75 72 LEU B CA 1
ATOM 2112 C C . LEU B 1 72 ? 0.132 22.938 4.246 1 98.75 72 LEU B C 1
ATOM 2114 O O . LEU B 1 72 ? 0.802 22.141 4.91 1 98.75 72 LEU B O 1
ATOM 2118 N N . ALA B 1 73 ? 0.528 24.125 3.951 1 98.94 73 ALA B N 1
ATOM 2119 C CA . ALA B 1 73 ? 1.662 24.734 4.645 1 98.94 73 ALA B CA 1
ATOM 2120 C C . ALA B 1 73 ? 1.339 24.984 6.113 1 98.94 73 ALA B C 1
ATOM 2122 O O . ALA B 1 73 ? 0.235 25.422 6.449 1 98.94 73 ALA B O 1
ATOM 2123 N N . VAL B 1 74 ? 2.291 24.672 6.914 1 98.94 74 VAL B N 1
ATOM 2124 C CA . VAL B 1 74 ? 2.143 24.922 8.344 1 98.94 74 VAL B CA 1
ATOM 2125 C C . VAL B 1 74 ? 2.91 26.188 8.742 1 98.94 74 VAL B C 1
ATOM 2127 O O . VAL B 1 74 ? 4.133 26.234 8.602 1 98.94 74 VAL B O 1
ATOM 2130 N N . GLU B 1 75 ? 2.184 27.109 9.242 1 98.94 75 GLU B N 1
ATOM 2131 C CA . GLU B 1 75 ? 2.746 28.422 9.586 1 98.94 75 GLU B CA 1
ATOM 2132 C C . GLU B 1 75 ? 2.568 28.719 11.07 1 98.94 75 GLU B C 1
ATOM 2134 O O . GLU B 1 75 ? 1.488 28.5 11.625 1 98.94 75 GLU B O 1
ATOM 2139 N N . VAL B 1 76 ? 3.662 29.141 11.742 1 98.81 76 VAL B N 1
ATOM 2140 C CA . VAL B 1 76 ? 3.566 29.594 13.133 1 98.81 76 VAL B CA 1
ATOM 2141 C C . VAL B 1 76 ? 2.98 31 13.18 1 98.81 76 VAL B C 1
ATOM 2143 O O . VAL B 1 76 ? 3.561 31.938 12.625 1 98.81 76 VAL B O 1
ATOM 2146 N N . LYS B 1 77 ? 1.885 31.141 13.883 1 98.56 77 LYS B N 1
ATOM 2147 C CA . LYS B 1 77 ? 1.133 32.375 13.883 1 98.56 77 LYS B CA 1
ATOM 2148 C C . LY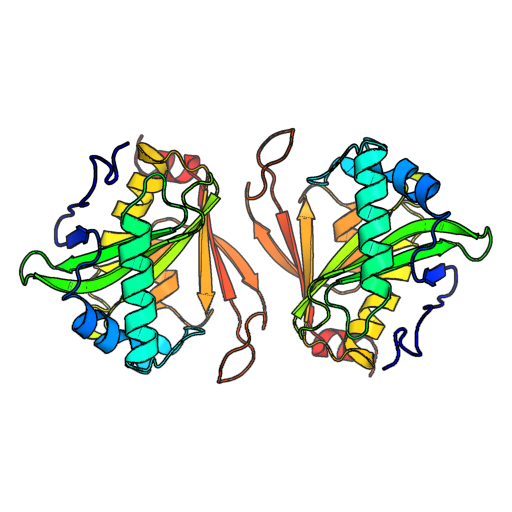S B 1 77 ? 1.967 33.531 14.453 1 98.56 77 LYS B C 1
ATOM 2150 O O . LYS B 1 77 ? 1.972 34.625 13.906 1 98.56 77 LYS B O 1
ATOM 2155 N N . ALA B 1 78 ? 2.664 33.281 15.492 1 98.25 78 ALA B N 1
ATOM 2156 C CA . ALA B 1 78 ? 3.379 34.344 16.219 1 98.25 78 ALA B CA 1
ATOM 2157 C C . ALA B 1 78 ? 4.473 34.969 15.367 1 98.25 78 ALA B C 1
ATOM 2159 O O . ALA B 1 78 ? 4.766 36.156 15.492 1 98.25 78 ALA B O 1
ATOM 2160 N N . THR B 1 79 ? 5.051 34.219 14.414 1 98 79 THR B N 1
ATOM 2161 C CA . THR B 1 79 ? 6.219 34.688 13.672 1 98 79 THR B CA 1
ATOM 2162 C C . THR B 1 79 ? 5.898 34.812 12.188 1 98 79 THR B C 1
ATOM 2164 O O . THR B 1 79 ? 6.633 35.469 11.445 1 98 79 THR B O 1
ATOM 2167 N N . GLY B 1 80 ? 4.887 34.094 11.742 1 98.06 80 GLY B N 1
ATOM 2168 C CA . GLY B 1 80 ? 4.578 34.031 10.32 1 98.06 80 GLY B CA 1
ATOM 2169 C C . GLY B 1 80 ? 5.473 33.094 9.555 1 98.06 80 GLY B C 1
ATOM 2170 O O . GLY B 1 80 ? 5.43 33.062 8.32 1 98.06 80 GLY B O 1
ATOM 2171 N N . GLU B 1 81 ? 6.211 32.344 10.227 1 98.06 81 GLU B N 1
ATOM 2172 C CA . GLU B 1 81 ? 7.172 31.453 9.594 1 98.06 81 GLU B CA 1
ATOM 2173 C C . GLU B 1 81 ? 6.512 30.141 9.172 1 98.06 81 GLU B C 1
ATOM 2175 O O . GLU B 1 81 ? 5.801 29.516 9.961 1 98.06 81 GLU B O 1
ATOM 2180 N N . MET B 1 82 ? 6.73 29.781 7.867 1 98.81 82 MET B N 1
ATOM 2181 C CA . MET B 1 82 ? 6.336 28.453 7.434 1 98.81 82 MET B CA 1
ATOM 2182 C C . MET B 1 82 ? 7.332 27.406 7.918 1 98.81 82 MET B C 1
ATOM 2184 O O . MET B 1 82 ? 8.516 27.469 7.578 1 98.81 82 MET B O 1
ATOM 2188 N N . ILE B 1 83 ? 6.824 26.422 8.602 1 98.81 83 ILE B N 1
ATOM 2189 C CA . ILE B 1 83 ? 7.77 25.531 9.266 1 98.81 83 ILE B CA 1
ATOM 2190 C C . ILE B 1 83 ? 7.648 24.125 8.695 1 98.81 83 ILE B C 1
ATOM 2192 O O . ILE B 1 83 ? 8.406 23.219 9.062 1 98.81 83 ILE B O 1
ATOM 2196 N N . GLY B 1 84 ? 6.668 23.891 7.793 1 98.81 84 GLY B N 1
ATOM 2197 C CA . GLY B 1 84 ? 6.523 22.562 7.25 1 98.81 84 GLY B CA 1
ATOM 2198 C C . GLY B 1 84 ? 5.23 22.359 6.48 1 98.81 84 GLY B C 1
ATOM 2199 O O . GLY B 1 84 ? 4.621 23.344 6.023 1 98.81 84 GLY B O 1
ATOM 2200 N N . VAL B 1 85 ? 4.91 21.109 6.266 1 98.88 85 VAL B N 1
ATOM 2201 C CA . VAL B 1 85 ? 3.74 20.719 5.488 1 98.88 85 VAL B CA 1
ATOM 2202 C C . VAL B 1 85 ? 3.043 19.547 6.156 1 98.88 85 VAL B C 1
ATOM 2204 O O . VAL B 1 85 ? 3.695 18.703 6.781 1 98.88 85 VAL B O 1
ATOM 2207 N N . ILE B 1 86 ? 1.788 19.531 6.082 1 98.88 86 ILE B N 1
ATOM 2208 C CA . ILE B 1 86 ? 0.958 18.391 6.457 1 98.88 86 ILE B CA 1
ATOM 2209 C C . ILE B 1 86 ? -0.032 18.094 5.336 1 98.88 86 ILE B C 1
ATOM 2211 O O . ILE B 1 86 ? -0.509 19 4.652 1 98.88 86 ILE B O 1
ATOM 2215 N N . SER B 1 87 ? -0.338 16.766 5.199 1 98.69 87 SER B N 1
ATOM 2216 C CA . SER B 1 87 ? -1.089 16.453 3.986 1 98.69 87 SER B CA 1
ATOM 2217 C C . SER B 1 87 ? -1.972 15.234 4.176 1 98.69 87 SER B C 1
ATOM 2219 O O . SER B 1 87 ? -1.729 14.414 5.066 1 98.69 87 SER B O 1
ATOM 2221 N N . LEU B 1 88 ? -3.062 15.164 3.406 1 98.44 88 LEU B N 1
ATOM 2222 C CA . LEU B 1 88 ? -3.852 13.977 3.094 1 98.44 88 LEU B CA 1
ATOM 2223 C C . LEU B 1 88 ? -3.705 13.602 1.624 1 98.44 88 LEU B C 1
ATOM 2225 O O . LEU B 1 88 ? -3.979 14.414 0.739 1 98.44 88 LEU B O 1
ATOM 2229 N N . HIS B 1 89 ? -3.223 12.414 1.371 1 98 89 HIS B N 1
ATOM 2230 C CA . HIS B 1 89 ? -3.203 11.859 0.022 1 98 89 HIS B CA 1
ATOM 2231 C C . HIS B 1 89 ? -4.41 10.969 -0.223 1 98 89 HIS B C 1
ATOM 2233 O O . HIS B 1 89 ? -4.867 10.266 0.686 1 98 89 HIS B O 1
ATOM 2239 N N . ASP B 1 90 ? -4.926 10.922 -1.394 1 96.12 90 ASP B N 1
ATOM 2240 C CA . ASP B 1 90 ? -6.199 10.281 -1.701 1 96.12 90 ASP B CA 1
ATOM 2241 C C . ASP B 1 90 ? -7.332 10.883 -0.871 1 96.12 90 ASP B C 1
ATOM 2243 O O . ASP B 1 90 ? -8.133 10.156 -0.28 1 96.12 90 ASP B O 1
ATOM 2247 N N . ALA B 1 91 ? -7.316 12.148 -0.753 1 94.62 91 ALA B N 1
ATOM 2248 C CA . ALA B 1 91 ? -8.242 12.875 0.116 1 94.62 91 ALA B CA 1
ATOM 2249 C C . ALA B 1 91 ? -9.656 12.844 -0.442 1 94.62 91 ALA B C 1
ATOM 2251 O O . ALA B 1 91 ? -10.617 13.18 0.258 1 94.62 91 ALA B O 1
ATOM 2252 N N . ASN B 1 92 ? -9.75 12.477 -1.634 1 92.44 92 ASN B N 1
ATOM 2253 C CA . ASN B 1 92 ? -11.078 12.375 -2.236 1 92.44 92 ASN B CA 1
ATOM 2254 C C . ASN B 1 92 ? -11.68 10.992 -2.039 1 92.44 92 ASN B C 1
ATOM 2256 O O . ASN B 1 92 ? -12.727 10.672 -2.609 1 92.44 92 ASN B O 1
ATOM 2260 N N . THR B 1 93 ? -11.008 10.188 -1.301 1 93.88 93 THR B N 1
ATOM 2261 C CA . THR B 1 93 ? -11.516 8.883 -0.911 1 93.88 93 THR B CA 1
ATOM 2262 C C . THR B 1 93 ? -11.797 8.836 0.588 1 93.88 93 THR B C 1
ATOM 2264 O O . THR B 1 93 ? -11.469 9.773 1.316 1 93.88 93 THR B O 1
ATOM 2267 N N . ASP B 1 94 ? -12.375 7.77 1.029 1 96.88 94 ASP B N 1
ATOM 2268 C CA . ASP B 1 94 ? -12.75 7.648 2.436 1 96.88 94 ASP B CA 1
ATOM 2269 C C . ASP B 1 94 ? -11.617 7.02 3.25 1 96.88 94 ASP B C 1
ATOM 2271 O O . ASP B 1 94 ? -11.766 6.789 4.453 1 96.88 94 ASP B O 1
ATOM 2275 N N . ASN B 1 95 ? -10.57 6.699 2.643 1 98.06 95 ASN B N 1
ATOM 2276 C CA . ASN B 1 95 ? -9.352 6.129 3.211 1 98.06 95 ASN B CA 1
ATOM 2277 C C . ASN B 1 95 ? -8.109 6.871 2.732 1 98.06 95 ASN B C 1
ATOM 2279 O O . ASN B 1 95 ? -7.555 6.555 1.679 1 98.06 95 ASN B O 1
ATOM 2283 N N . SER B 1 96 ? -7.672 7.848 3.506 1 98.38 96 SER B N 1
ATOM 2284 C CA . SER B 1 96 ? -6.641 8.75 3.006 1 98.38 96 SER B CA 1
ATOM 2285 C C . SER B 1 96 ? -5.332 8.57 3.766 1 98.38 96 SER B C 1
ATOM 2287 O O . SER B 1 96 ? -5.34 8.258 4.957 1 98.38 96 SER B O 1
ATOM 2289 N N . ALA B 1 97 ? -4.273 8.75 3.066 1 98.69 97 ALA B N 1
ATOM 2290 C CA . ALA B 1 97 ? -2.941 8.68 3.664 1 98.69 97 ALA B CA 1
ATOM 2291 C C . ALA B 1 97 ? -2.549 10.008 4.297 1 98.69 97 ALA B C 1
ATOM 2293 O O . ALA B 1 97 ? -2.729 11.07 3.691 1 98.69 97 ALA B O 1
ATOM 2294 N N . PHE B 1 98 ? -2.062 9.906 5.41 1 97.44 98 PHE B N 1
ATOM 2295 C CA . PHE B 1 98 ? -1.691 11.023 6.27 1 97.44 98 PHE B CA 1
ATOM 2296 C C . PHE B 1 98 ? -0.182 11.234 6.266 1 97.44 98 PHE B C 1
ATOM 2298 O O . PHE B 1 98 ? 0.584 10.273 6.379 1 97.44 98 PHE B O 1
ATOM 2305 N N . GLY B 1 99 ? 0.349 12.492 6.078 1 98.31 99 GLY B N 1
ATOM 2306 C CA . GLY B 1 99 ? 1.781 12.75 6.035 1 98.31 99 GLY B CA 1
ATOM 2307 C C . GLY B 1 99 ? 2.154 14.141 6.492 1 98.31 99 GLY B C 1
ATOM 2308 O O . GLY B 1 99 ? 1.304 15.031 6.547 1 98.31 99 GLY B O 1
ATOM 2309 N N . TYR B 1 100 ? 3.418 14.312 6.793 1 98.69 100 TYR B N 1
ATOM 2310 C CA . TYR B 1 100 ? 3.926 15.609 7.238 1 98.69 100 TYR B CA 1
ATOM 2311 C C . TYR B 1 100 ? 5.449 15.641 7.191 1 98.69 100 TYR B C 1
ATOM 2313 O O . TYR B 1 100 ? 6.098 14.594 7.199 1 98.69 100 TYR B O 1
ATOM 2321 N N . CYS B 1 101 ? 5.957 16.797 7.105 1 98.69 101 CYS B N 1
ATOM 2322 C CA . CYS B 1 101 ? 7.387 17.094 7.145 1 98.69 101 CYS B CA 1
ATOM 2323 C C . CYS B 1 101 ? 7.637 18.5 7.672 1 98.69 101 CYS B C 1
ATOM 2325 O O . CYS B 1 101 ? 6.941 19.453 7.285 1 98.69 101 CYS B O 1
ATOM 2327 N N . TYR B 1 102 ? 8.539 18.625 8.594 1 98.62 102 TYR B N 1
ATOM 2328 C CA . TYR B 1 102 ? 8.789 19.906 9.227 1 98.62 102 TYR B CA 1
ATOM 2329 C C . TYR B 1 102 ? 10.281 20.234 9.219 1 98.62 102 TYR B C 1
ATOM 2331 O O . TYR B 1 102 ? 11.117 19.344 9.25 1 98.62 102 TYR B O 1
ATOM 2339 N N . SER B 1 103 ? 10.539 21.516 9.25 1 98.5 103 SER B N 1
ATOM 2340 C CA . SER B 1 103 ? 11.914 21.969 9.445 1 98.5 103 SER B CA 1
ATOM 2341 C C . SER B 1 103 ? 12.445 21.531 10.812 1 98.5 103 SER B C 1
ATOM 2343 O O . SER B 1 103 ? 11.688 21.438 11.781 1 98.5 103 SER B O 1
ATOM 2345 N N . ARG B 1 104 ? 13.75 21.266 10.82 1 96.88 104 ARG B N 1
ATOM 2346 C CA . ARG B 1 104 ? 14.406 20.734 12.008 1 96.88 104 ARG B CA 1
ATOM 2347 C C . ARG B 1 104 ? 14.211 21.656 13.203 1 96.88 104 ARG B C 1
ATOM 2349 O O . ARG B 1 104 ? 14.016 21.203 14.328 1 96.88 104 ARG B O 1
ATOM 2356 N N . GLY B 1 105 ? 14.156 22.875 12.93 1 97 105 GLY B N 1
ATOM 2357 C CA . GLY B 1 105 ? 13.992 23.859 13.984 1 97 105 GLY B CA 1
ATOM 2358 C C . GLY B 1 105 ? 12.648 23.781 14.672 1 97 105 GLY B C 1
ATOM 2359 O O . GLY B 1 105 ? 12.477 24.297 15.781 1 97 105 GLY B O 1
ATOM 2360 N N . ALA B 1 106 ? 11.711 23.203 14.086 1 98.06 106 ALA B N 1
ATOM 2361 C CA . ALA B 1 106 ? 10.352 23.125 14.625 1 98.06 106 ALA B CA 1
ATOM 2362 C C . ALA B 1 106 ? 10.148 21.844 15.406 1 98.06 106 ALA B C 1
ATOM 2364 O O . ALA B 1 106 ? 9.102 21.641 16.031 1 98.06 106 ALA B O 1
ATOM 2365 N N . TRP B 1 107 ? 11.164 20.969 15.398 1 97.94 107 TRP B N 1
ATOM 2366 C CA . TRP B 1 107 ? 11.016 19.656 16.031 1 97.94 107 TRP B CA 1
ATOM 2367 C C . TRP B 1 107 ? 10.953 19.797 17.547 1 97.94 107 TRP B C 1
ATOM 2369 O O . TRP B 1 107 ? 11.555 20.719 18.125 1 97.94 107 TRP B O 1
ATOM 2379 N N . GLY B 1 108 ? 10.227 18.906 18.141 1 97.12 108 GLY B N 1
ATOM 2380 C CA . GLY B 1 108 ? 10.219 18.797 19.594 1 97.12 108 GLY B CA 1
ATOM 2381 C C . GLY B 1 108 ? 9.398 19.891 20.266 1 97.12 108 GLY B C 1
ATOM 2382 O O . GLY B 1 108 ? 9.508 20.078 21.484 1 97.12 108 GLY B O 1
ATOM 2383 N N . GLN B 1 109 ? 8.586 20.609 19.484 1 97.38 109 GLN B N 1
ATOM 2384 C CA . GLN B 1 109 ? 7.832 21.719 20.031 1 97.38 109 GLN B CA 1
ATOM 2385 C C . GLN B 1 109 ? 6.336 21.422 20.062 1 97.38 109 GLN B C 1
ATOM 2387 O O . GLN B 1 109 ? 5.531 22.266 20.453 1 97.38 109 GLN B O 1
ATOM 2392 N N . GLY B 1 110 ? 5.938 20.297 19.609 1 98.38 110 GLY B N 1
ATOM 2393 C CA . GLY B 1 110 ? 4.539 19.906 19.641 1 98.38 110 GLY B CA 1
ATOM 2394 C C . GLY B 1 110 ? 3.758 20.391 18.438 1 98.38 110 GLY B C 1
ATOM 2395 O O . GLY B 1 110 ? 2.568 20.094 18.297 1 98.38 110 GLY B O 1
ATOM 2396 N N . TYR B 1 111 ? 4.391 21.078 17.484 1 98.81 111 TYR B N 1
ATOM 2397 C CA . TYR B 1 111 ? 3.721 21.625 16.312 1 98.81 111 TYR B CA 1
ATOM 2398 C C . TYR B 1 111 ? 3.16 20.5 15.445 1 98.81 111 TYR B C 1
ATOM 2400 O O . TYR B 1 111 ? 2.045 20.594 14.922 1 98.81 111 TYR B O 1
ATOM 2408 N N . GLY B 1 112 ? 3.943 19.438 15.258 1 98.75 112 GLY B N 1
ATOM 2409 C CA . GLY B 1 112 ? 3.492 18.312 14.453 1 98.75 112 GLY B CA 1
ATOM 2410 C C . GLY B 1 112 ? 2.207 17.688 14.969 1 98.75 112 GLY B C 1
ATOM 2411 O O . GLY B 1 112 ? 1.275 17.453 14.195 1 98.75 112 GLY B O 1
ATOM 2412 N N . THR B 1 113 ? 2.174 17.469 16.266 1 98.75 113 THR B N 1
ATOM 2413 C CA . THR B 1 113 ? 0.984 16.891 16.875 1 98.75 113 THR B CA 1
ATOM 2414 C C . THR B 1 113 ? -0.202 17.844 16.75 1 98.75 113 THR B C 1
ATOM 2416 O O . THR B 1 113 ? -1.312 17.422 16.422 1 98.75 113 THR B O 1
ATOM 2419 N N . GLU B 1 114 ? 0.072 19.141 17.047 1 98.88 114 GLU B N 1
ATOM 2420 C CA . GLU B 1 114 ? -0.969 20.156 16.953 1 98.88 114 GLU B CA 1
ATOM 2421 C C . GLU B 1 114 ? -1.57 20.219 15.555 1 98.88 114 GLU B C 1
ATOM 2423 O O . GLU B 1 114 ? -2.793 20.188 15.398 1 98.88 114 GLU B O 1
ATOM 2428 N N . ALA B 1 115 ? -0.775 20.203 14.523 1 98.94 115 ALA B N 1
ATOM 2429 C CA . ALA B 1 115 ? -1.225 20.25 13.133 1 98.94 115 ALA B CA 1
ATOM 2430 C C . ALA B 1 115 ? -1.943 18.953 12.758 1 98.94 115 ALA B C 1
ATOM 2432 O O . ALA B 1 115 ? -2.982 18.984 12.094 1 98.94 115 ALA B O 1
ATOM 2433 N N . ALA B 1 116 ? -1.389 17.859 13.172 1 98.88 116 ALA B N 1
ATOM 2434 C CA . ALA B 1 116 ? -1.943 16.547 12.82 1 98.88 116 ALA B CA 1
ATOM 2435 C C . ALA B 1 116 ? -3.334 16.375 13.422 1 98.88 116 ALA B C 1
ATOM 2437 O O . ALA B 1 116 ? -4.234 15.836 12.773 1 98.88 116 ALA B O 1
ATOM 2438 N N . ARG B 1 117 ? -3.531 16.781 14.641 1 98.69 117 ARG B N 1
ATOM 2439 C CA . ARG B 1 117 ? -4.848 16.703 15.266 1 98.69 117 ARG B CA 1
ATOM 2440 C C . ARG B 1 117 ? -5.871 17.531 14.508 1 98.69 117 ARG B C 1
ATOM 2442 O O . ARG B 1 117 ? -7.008 17.094 14.312 1 98.69 117 ARG B O 1
ATOM 2449 N N . ALA B 1 118 ? -5.457 18.688 14.117 1 98.69 118 ALA B N 1
ATOM 2450 C CA . ALA B 1 118 ? -6.363 19.578 13.383 1 98.69 118 ALA B CA 1
ATOM 2451 C C . ALA B 1 118 ? -6.762 18.969 12.047 1 98.69 118 ALA B C 1
ATOM 2453 O O . ALA B 1 118 ? -7.941 18.969 11.68 1 98.69 118 ALA B O 1
ATOM 2454 N N . LEU B 1 119 ? -5.797 18.438 11.32 1 98.69 119 LEU B N 1
ATOM 2455 C CA . LEU B 1 119 ? -6.113 17.875 10.008 1 98.69 119 LEU B CA 1
ATOM 2456 C C . LEU B 1 119 ? -6.922 16.578 10.156 1 98.69 119 LEU B C 1
ATOM 2458 O O . LEU B 1 119 ? -7.816 16.312 9.352 1 98.69 119 LEU B O 1
ATOM 2462 N N . ALA B 1 120 ? -6.605 15.805 11.148 1 98.56 120 ALA B N 1
ATOM 2463 C CA . ALA B 1 120 ? -7.391 14.602 11.406 1 98.56 120 ALA B CA 1
ATOM 2464 C C . ALA B 1 120 ? -8.852 14.945 11.688 1 98.56 120 ALA B C 1
ATOM 2466 O O . ALA B 1 120 ? -9.758 14.281 11.195 1 98.56 120 ALA B O 1
ATOM 2467 N N . ARG B 1 121 ? -9.062 15.984 12.523 1 98.12 121 ARG B N 1
ATOM 2468 C CA . ARG B 1 121 ? -10.422 16.422 12.797 1 98.12 121 ARG B CA 1
ATOM 2469 C C . ARG B 1 121 ? -11.164 16.75 11.508 1 98.12 121 ARG B C 1
ATOM 2471 O O . ARG B 1 121 ? -12.297 16.312 11.305 1 98.12 121 ARG B O 1
ATOM 2478 N N . ILE B 1 122 ? -10.586 17.484 10.602 1 97.5 122 ILE B N 1
ATOM 2479 C CA . ILE B 1 122 ? -11.195 17.875 9.328 1 97.5 122 ILE B CA 1
ATOM 2480 C C . ILE B 1 122 ? -11.477 16.625 8.492 1 97.5 122 ILE B C 1
ATOM 2482 O O . ILE B 1 122 ? -12.523 16.516 7.863 1 97.5 122 ILE B O 1
ATOM 2486 N N . ALA B 1 123 ? -10.484 15.695 8.445 1 98.12 123 ALA B N 1
ATOM 2487 C CA . ALA B 1 123 ? -10.648 14.461 7.68 1 98.12 123 ALA B CA 1
ATOM 2488 C C . ALA B 1 123 ? -11.922 13.727 8.102 1 98.12 123 ALA B C 1
ATOM 2490 O O . ALA B 1 123 ? -12.68 13.258 7.254 1 98.12 123 ALA B O 1
ATOM 2491 N N . PHE B 1 124 ? -12.195 13.695 9.352 1 98.25 124 PHE B N 1
ATOM 2492 C CA . PHE B 1 124 ? -13.281 12.875 9.867 1 98.25 124 PHE B CA 1
ATOM 2493 C C . PHE B 1 124 ? -14.586 13.672 9.922 1 98.25 124 PHE B C 1
ATOM 2495 O O . PHE B 1 124 ? -15.664 13.109 9.727 1 98.25 124 PHE B O 1
ATOM 2502 N N . THR B 1 125 ? -14.555 14.961 10.18 1 97 125 THR B N 1
ATOM 2503 C CA . THR B 1 125 ? -15.781 15.742 10.336 1 97 125 THR B CA 1
ATOM 2504 C C . THR B 1 125 ? -16.203 16.359 9.008 1 97 125 THR B C 1
ATOM 2506 O O . THR B 1 125 ? -17.219 15.953 8.43 1 97 125 THR B O 1
ATOM 2509 N N . ASP B 1 126 ? -15.352 17.125 8.398 1 95.75 126 ASP B N 1
ATOM 2510 C CA . ASP B 1 126 ? -15.711 17.922 7.227 1 95.75 126 ASP B CA 1
ATOM 2511 C C . ASP B 1 126 ? -15.617 17.078 5.953 1 95.75 126 ASP B C 1
ATOM 2513 O O . ASP B 1 126 ? -16.469 17.203 5.062 1 95.75 126 ASP B O 1
ATOM 2517 N N . LEU B 1 127 ? -14.586 16.234 5.895 1 96.56 127 LEU B N 1
ATOM 2518 C CA . LEU B 1 127 ? -14.406 15.438 4.688 1 96.56 127 LEU B CA 1
ATOM 2519 C C . LEU B 1 127 ? -15.133 14.102 4.809 1 96.56 127 LEU B C 1
ATOM 2521 O O . LEU B 1 127 ? -15.336 13.414 3.807 1 96.56 127 LEU B O 1
ATOM 2525 N N . GLY B 1 128 ? -15.391 13.68 6.016 1 97.12 128 GLY B N 1
ATOM 2526 C CA . GLY B 1 128 ? -16.188 12.477 6.238 1 97.12 128 GLY B CA 1
ATOM 2527 C C . GLY B 1 128 ? -15.422 11.195 5.949 1 97.12 128 GLY B C 1
ATOM 2528 O O . GLY B 1 128 ? -16.016 10.195 5.535 1 97.12 128 GLY B O 1
ATOM 2529 N N . HIS B 1 129 ? -14.148 11.227 6.152 1 98.25 129 HIS B N 1
ATOM 2530 C CA . HIS B 1 129 ? -13.352 10.039 5.887 1 98.25 129 HIS B CA 1
ATOM 2531 C C . HIS B 1 129 ? -13.656 8.93 6.883 1 98.25 129 HIS B C 1
ATOM 2533 O O . HIS B 1 129 ? -13.945 9.195 8.047 1 98.25 129 HIS B O 1
ATOM 2539 N N . HIS B 1 130 ? -13.578 7.676 6.441 1 98.5 130 HIS B N 1
ATOM 2540 C CA . HIS B 1 130 ? -13.742 6.461 7.23 1 98.5 130 HIS B CA 1
ATOM 2541 C C . HIS B 1 130 ? -12.469 6.125 7.992 1 98.5 130 HIS B C 1
ATOM 2543 O O . HIS B 1 130 ? -12.523 5.613 9.117 1 98.5 130 HIS B O 1
ATOM 2549 N N . ARG B 1 131 ? -11.383 6.453 7.367 1 98.75 131 ARG B N 1
ATOM 2550 C CA . ARG B 1 131 ? -10.086 5.984 7.836 1 98.75 131 ARG B CA 1
ATOM 2551 C C . ARG B 1 131 ? -8.961 6.891 7.34 1 98.75 131 ARG B C 1
ATOM 2553 O O . ARG B 1 131 ? -8.984 7.344 6.191 1 98.75 131 ARG B O 1
ATOM 2560 N N . ILE B 1 132 ? -8.016 7.191 8.195 1 98.88 132 ILE B N 1
ATOM 2561 C CA . ILE B 1 132 ? -6.738 7.75 7.766 1 98.88 132 ILE B CA 1
ATOM 2562 C C . ILE B 1 132 ? -5.602 6.812 8.164 1 98.88 132 ILE B C 1
ATOM 2564 O O . ILE B 1 132 ? -5.707 6.098 9.172 1 98.88 132 ILE B O 1
ATOM 2568 N N . TRP B 1 133 ? -4.551 6.785 7.367 1 98.94 133 TRP B N 1
ATOM 2569 C CA . TRP B 1 133 ? -3.424 5.895 7.641 1 98.94 133 TRP B CA 1
ATOM 2570 C C . TRP B 1 133 ? -2.107 6.543 7.227 1 98.94 133 TRP B C 1
ATOM 2572 O O . TRP B 1 133 ? -2.102 7.578 6.551 1 98.94 133 TRP B O 1
ATOM 2582 N N . ALA B 1 134 ? -1.015 5.961 7.727 1 98.81 134 ALA B N 1
ATOM 2583 C CA . ALA B 1 134 ? 0.313 6.461 7.379 1 98.81 134 ALA B CA 1
ATOM 2584 C C . ALA B 1 134 ? 1.371 5.375 7.551 1 98.81 134 ALA B C 1
ATOM 2586 O O . ALA B 1 134 ? 1.169 4.414 8.297 1 98.81 134 ALA B O 1
ATOM 2587 N N . THR B 1 135 ? 2.377 5.547 6.84 1 98.56 135 THR B N 1
ATOM 2588 C CA . THR B 1 135 ? 3.582 4.746 7.043 1 98.56 135 THR B CA 1
ATOM 2589 C C . THR B 1 135 ? 4.789 5.645 7.309 1 98.56 135 THR B C 1
ATOM 2591 O O . THR B 1 135 ? 4.781 6.824 6.945 1 98.56 135 THR B O 1
ATOM 2594 N N . CYS B 1 136 ? 5.777 5.047 7.992 1 98.5 136 CYS B N 1
ATOM 2595 C CA . CYS B 1 136 ? 7.043 5.738 8.203 1 98.5 136 CYS B CA 1
ATOM 2596 C C . CYS B 1 136 ? 8.188 4.75 8.367 1 98.5 136 CYS B C 1
ATOM 2598 O O . CYS B 1 136 ? 7.957 3.557 8.578 1 98.5 136 CYS B O 1
ATOM 2600 N N . ASP B 1 137 ? 9.422 5.293 8.234 1 98.56 137 ASP B N 1
ATOM 2601 C CA . ASP B 1 137 ? 10.594 4.512 8.633 1 98.56 137 ASP B CA 1
ATOM 2602 C C . ASP B 1 137 ? 10.516 4.113 10.102 1 98.56 137 ASP B C 1
ATOM 2604 O O . ASP B 1 137 ? 10.211 4.945 10.961 1 98.56 137 ASP B O 1
ATOM 2608 N N . ALA B 1 138 ? 10.789 2.854 10.359 1 98.56 138 ALA B N 1
ATOM 2609 C CA . ALA B 1 138 ? 10.625 2.318 11.711 1 98.56 138 ALA B CA 1
ATOM 2610 C C . ALA B 1 138 ? 11.602 2.975 12.688 1 98.56 138 ALA B C 1
ATOM 2612 O O . ALA B 1 138 ? 11.43 2.883 13.898 1 98.56 138 ALA B O 1
ATOM 2613 N N . ARG B 1 139 ? 12.625 3.666 12.219 1 98.25 139 ARG B N 1
ATOM 2614 C CA . ARG B 1 139 ? 13.609 4.34 13.047 1 98.25 139 ARG B CA 1
ATOM 2615 C C . ARG B 1 139 ? 13.195 5.773 13.344 1 98.25 139 ARG B C 1
ATOM 2617 O O . ARG B 1 139 ? 13.812 6.453 14.164 1 98.25 139 ARG B O 1
ATOM 2624 N N . ASN B 1 140 ? 12.156 6.238 12.68 1 97.94 140 ASN B N 1
ATOM 2625 C CA . ASN B 1 140 ? 11.766 7.637 12.789 1 97.94 140 ASN B CA 1
ATOM 2626 C C . ASN B 1 140 ? 10.805 7.863 13.961 1 97.94 140 ASN B C 1
ATOM 2628 O O . ASN B 1 140 ? 9.609 8.086 13.758 1 97.94 140 ASN B O 1
ATOM 2632 N N . HIS B 1 141 ? 11.328 7.961 15.078 1 97.75 141 HIS B N 1
ATOM 2633 C CA . HIS B 1 141 ? 10.555 8.086 16.312 1 97.75 141 HIS B CA 1
ATOM 2634 C C . HIS B 1 141 ? 9.734 9.367 16.312 1 97.75 141 HIS B C 1
ATOM 2636 O O . HIS B 1 141 ? 8.617 9.398 16.844 1 97.75 141 HIS B O 1
ATOM 2642 N N . GLY B 1 142 ? 10.297 10.438 15.789 1 97.5 142 GLY B N 1
ATOM 2643 C CA . GLY B 1 142 ? 9.562 11.688 15.711 1 97.5 142 GLY B CA 1
ATOM 2644 C C . GLY B 1 142 ? 8.281 11.586 14.906 1 97.5 142 GLY B C 1
ATOM 2645 O O . GLY B 1 142 ? 7.246 12.109 15.312 1 97.5 142 GLY B O 1
ATOM 2646 N N . SER B 1 143 ? 8.375 10.883 13.844 1 98.12 143 SER B N 1
ATOM 2647 C CA . SER B 1 143 ? 7.227 10.742 12.961 1 98.12 143 SER B CA 1
ATOM 2648 C C . SER B 1 143 ? 6.133 9.891 13.602 1 98.12 143 SER B C 1
ATOM 2650 O O . SER B 1 143 ? 4.984 10.32 13.703 1 98.12 143 SER B O 1
ATOM 2652 N N . TYR B 1 144 ? 6.469 8.688 14.023 1 98.38 144 TYR B N 1
ATOM 2653 C CA . TYR B 1 144 ? 5.383 7.855 14.531 1 98.38 144 TYR B CA 1
ATOM 2654 C C . TYR B 1 144 ? 4.965 8.305 15.93 1 98.38 144 TYR B C 1
ATOM 2656 O O . TYR B 1 144 ? 3.875 7.957 16.391 1 98.38 144 TYR B O 1
ATOM 2664 N N . GLY B 1 145 ? 5.816 9.094 16.672 1 98.62 145 GLY B N 1
ATOM 2665 C CA . GLY B 1 145 ? 5.359 9.742 17.891 1 98.62 145 GLY B CA 1
ATOM 2666 C C . GLY B 1 145 ? 4.145 10.625 17.672 1 98.62 145 GLY B C 1
ATOM 2667 O O . GLY B 1 145 ? 3.221 10.633 18.5 1 98.62 145 GLY B O 1
ATOM 2668 N N . ILE B 1 146 ? 4.113 11.383 16.594 1 98.75 146 ILE B N 1
ATOM 2669 C CA . ILE B 1 146 ? 2.973 12.219 16.219 1 98.75 146 ILE B CA 1
ATOM 2670 C C . ILE B 1 146 ? 1.747 11.344 15.977 1 98.75 146 ILE B C 1
ATOM 2672 O O . ILE B 1 146 ? 0.658 11.633 16.484 1 98.75 146 ILE B O 1
ATOM 2676 N N . MET B 1 147 ? 1.911 10.258 15.203 1 98.81 147 MET B N 1
ATOM 2677 C CA . MET B 1 147 ? 0.804 9.359 14.891 1 98.81 147 MET B CA 1
ATOM 2678 C C . MET B 1 147 ? 0.186 8.789 16.172 1 98.81 147 MET B C 1
ATOM 2680 O O . MET B 1 147 ? -1.037 8.773 16.312 1 98.81 147 MET B O 1
ATOM 2684 N N . GLU B 1 148 ? 1.026 8.391 17.047 1 98.69 148 GLU B N 1
ATOM 2685 C CA . GLU B 1 148 ? 0.552 7.82 18.312 1 98.69 148 GLU B CA 1
ATOM 2686 C C . GLU B 1 148 ? -0.175 8.867 19.156 1 98.69 148 GLU B C 1
ATOM 2688 O O . GLU B 1 148 ? -1.22 8.578 19.734 1 98.69 148 GLU B O 1
ATOM 2693 N N . LYS B 1 149 ? 0.335 10.047 19.203 1 98.31 149 LYS B N 1
ATOM 2694 C CA . LYS B 1 149 ? -0.273 11.109 19.984 1 98.31 149 LYS B CA 1
ATOM 2695 C C . LYS B 1 149 ? -1.624 11.523 19.406 1 98.31 149 LYS B C 1
ATOM 2697 O O . LYS B 1 149 ? -2.49 12.016 20.125 1 98.31 149 LYS B O 1
ATOM 2702 N N . VAL B 1 150 ? -1.819 11.336 18.141 1 97.94 150 VAL B N 1
ATOM 2703 C CA . VAL B 1 150 ? -3.078 11.656 17.469 1 97.94 150 VAL B CA 1
ATOM 2704 C C . VAL B 1 150 ? -4.09 10.539 17.719 1 97.94 150 VAL B C 1
ATOM 2706 O O . VAL B 1 150 ? -5.289 10.719 17.484 1 97.94 150 VAL B O 1
ATOM 2709 N N . GLY B 1 151 ? -3.641 9.406 18.156 1 98.25 151 GLY B N 1
ATOM 2710 C CA . GLY B 1 151 ? -4.523 8.305 18.484 1 98.25 151 GLY B CA 1
ATOM 2711 C C . GLY B 1 151 ? -4.477 7.176 17.469 1 98.25 151 GLY B C 1
ATOM 2712 O O . GLY B 1 151 ? -5.316 6.273 17.5 1 98.25 151 GLY B O 1
ATOM 2713 N N . MET B 1 152 ? -3.531 7.199 16.609 1 98.81 152 MET B N 1
ATOM 2714 C CA . MET B 1 152 ? -3.43 6.137 15.617 1 98.81 152 MET B CA 1
ATOM 2715 C C . MET B 1 152 ? -2.859 4.863 16.234 1 98.81 152 MET B C 1
ATOM 2717 O O . MET B 1 152 ? -1.96 4.922 17.062 1 98.81 152 MET B O 1
ATOM 2721 N N . ARG B 1 153 ? -3.285 3.775 15.727 1 98.44 153 ARG B N 1
ATOM 2722 C CA . ARG B 1 153 ? -2.822 2.459 16.141 1 98.44 153 ARG B CA 1
ATOM 2723 C C . ARG B 1 153 ? -1.777 1.909 15.18 1 98.44 153 ARG B C 1
ATOM 2725 O O . ARG B 1 153 ? -1.91 2.055 13.969 1 98.44 153 ARG B O 1
ATOM 2732 N N . ARG B 1 154 ? -0.801 1.281 15.75 1 98.75 154 ARG B N 1
ATOM 2733 C CA . ARG B 1 154 ? 0.123 0.566 14.875 1 98.75 154 ARG B CA 1
ATOM 2734 C C . ARG B 1 154 ? -0.512 -0.709 14.336 1 98.75 154 ARG B C 1
ATOM 2736 O O . ARG B 1 154 ? -0.919 -1.582 15.102 1 98.75 154 ARG B O 1
ATOM 2743 N N . GLU B 1 155 ? -0.557 -0.783 13.047 1 98.94 155 GLU B N 1
ATOM 2744 C CA . GLU B 1 155 ? -1.238 -1.916 12.422 1 98.94 155 GLU B CA 1
ATOM 2745 C C . GLU B 1 155 ? -0.239 -2.906 11.836 1 98.94 155 GLU B C 1
ATOM 2747 O O . GLU B 1 155 ? -0.595 -4.043 11.523 1 98.94 155 GLU B O 1
ATOM 2752 N N . GLY B 1 156 ? 0.982 -2.439 11.68 1 98.81 156 GLY B N 1
ATOM 2753 C CA . GLY B 1 156 ? 1.916 -3.361 11.055 1 98.81 156 GLY B CA 1
ATOM 2754 C C . GLY B 1 156 ? 3.361 -2.918 11.172 1 98.81 156 GLY B C 1
ATOM 2755 O O . GLY B 1 156 ? 3.637 -1.75 11.453 1 98.81 156 GLY B O 1
ATOM 2756 N N . HIS B 1 157 ? 4.246 -3.779 11.086 1 98.88 157 HIS B N 1
ATOM 2757 C CA . HIS B 1 157 ? 5.688 -3.645 10.922 1 98.88 157 HIS B CA 1
ATOM 2758 C C . HIS B 1 157 ? 6.176 -4.395 9.68 1 98.88 157 HIS B C 1
ATOM 2760 O O . HIS B 1 157 ? 6.258 -5.625 9.695 1 98.88 157 HIS B O 1
ATOM 2766 N N . LEU B 1 158 ? 6.41 -3.664 8.617 1 98.88 158 LEU B N 1
ATOM 2767 C CA . LEU B 1 158 ? 6.824 -4.215 7.328 1 98.88 158 LEU B CA 1
ATOM 2768 C C . LEU B 1 158 ? 8.344 -4.285 7.234 1 98.88 158 LEU B C 1
ATOM 2770 O O . LEU B 1 158 ? 9.016 -3.252 7.176 1 98.88 158 LEU B O 1
ATOM 2774 N N . LEU B 1 159 ? 8.859 -5.453 7.172 1 98.81 159 LEU B N 1
ATOM 2775 C CA . LEU B 1 159 ? 10.312 -5.637 7.219 1 98.81 159 LEU B CA 1
ATOM 2776 C C . LEU B 1 159 ? 10.938 -5.391 5.848 1 98.81 159 LEU B C 1
ATOM 2778 O O . LEU B 1 159 ? 10.492 -5.957 4.848 1 98.81 159 LEU B O 1
ATOM 2782 N N . LYS B 1 160 ? 11.945 -4.441 5.801 1 98.62 160 LYS B N 1
ATOM 2783 C CA . LYS B 1 160 ? 12.781 -4.18 4.629 1 98.62 160 LYS B CA 1
ATOM 2784 C C . LYS B 1 160 ? 11.93 -3.965 3.385 1 98.62 160 LYS B C 1
ATOM 2786 O O . LYS B 1 160 ? 12.211 -4.527 2.324 1 98.62 160 LYS B O 1
ATOM 2791 N N . ASN B 1 161 ? 10.891 -3.178 3.49 1 98.44 161 ASN B N 1
ATOM 2792 C CA . ASN B 1 161 ? 9.93 -3.029 2.404 1 98.44 161 ASN B CA 1
ATOM 2793 C C . ASN B 1 161 ? 10.203 -1.774 1.58 1 98.44 161 ASN B C 1
ATOM 2795 O O . ASN B 1 161 ? 9.625 -1.594 0.507 1 98.44 161 ASN B O 1
ATOM 2799 N N . THR B 1 162 ? 11.008 -0.943 2.037 1 97.81 162 THR B N 1
ATOM 2800 C CA . THR B 1 162 ? 11.258 0.314 1.34 1 97.81 162 THR B CA 1
ATOM 2801 C C . THR B 1 162 ? 12.75 0.469 1.028 1 97.81 162 THR B C 1
ATOM 2803 O O . THR B 1 162 ? 13.586 0.404 1.929 1 97.81 162 THR B O 1
ATOM 2806 N N . LYS B 1 163 ? 13.031 0.705 -0.239 1 95.5 163 LYS B N 1
ATOM 2807 C CA . LYS B 1 163 ? 14.414 0.928 -0.637 1 95.5 163 LYS B CA 1
ATOM 2808 C C . LYS B 1 163 ? 14.773 2.408 -0.565 1 95.5 163 LYS B C 1
ATOM 2810 O O . LYS B 1 163 ? 14.039 3.258 -1.066 1 95.5 163 LYS B O 1
ATOM 2815 N N . ALA B 1 164 ? 15.844 2.705 0.152 1 92.69 164 ALA B N 1
ATOM 2816 C CA . ALA B 1 164 ? 16.359 4.066 0.247 1 92.69 164 ALA B CA 1
ATOM 2817 C C . ALA B 1 164 ? 17.859 4.105 -0.077 1 92.69 164 ALA B C 1
ATOM 2819 O O . ALA B 1 164 ? 18.422 3.125 -0.578 1 92.69 164 ALA B O 1
ATOM 2820 N N . HIS B 1 165 ? 18.438 5.285 0.091 1 88.62 165 HIS B N 1
ATOM 2821 C CA . HIS B 1 165 ? 19.828 5.477 -0.269 1 88.62 165 HIS B CA 1
ATOM 2822 C C . HIS B 1 165 ? 20.75 4.594 0.576 1 88.62 165 HIS B C 1
ATOM 2824 O O . HIS B 1 165 ? 21.828 4.195 0.127 1 88.62 165 HIS B O 1
ATOM 2830 N N . ASP B 1 166 ? 20.266 4.273 1.761 1 92.19 166 ASP B N 1
ATOM 2831 C CA . ASP B 1 166 ? 21.109 3.498 2.668 1 92.19 166 ASP B CA 1
ATOM 2832 C C . ASP B 1 166 ? 20.672 2.037 2.715 1 92.19 166 ASP B C 1
ATOM 2834 O O . ASP B 1 166 ? 21.094 1.283 3.594 1 92.19 166 ASP B O 1
ATOM 2838 N N . GLY B 1 167 ? 19.844 1.603 1.769 1 94.62 167 GLY B N 1
ATOM 2839 C CA . GLY B 1 167 ? 19.422 0.213 1.69 1 94.62 167 GLY B CA 1
ATOM 2840 C C . GLY B 1 167 ? 17.953 0.022 1.953 1 94.62 167 GLY B C 1
ATOM 2841 O O . GLY B 1 167 ? 17.156 0.958 1.802 1 94.62 167 GLY B O 1
ATOM 2842 N N . TRP B 1 168 ? 17.609 -1.239 2.307 1 97.56 168 TRP B N 1
ATOM 2843 C CA . TRP B 1 168 ? 16.203 -1.587 2.578 1 97.56 168 TRP B CA 1
ATOM 2844 C C . TRP B 1 168 ? 15.828 -1.229 4.012 1 97.56 168 TRP B C 1
ATOM 2846 O O . TRP B 1 168 ? 16.547 -1.572 4.957 1 97.56 168 TRP B O 1
ATOM 2856 N N . ARG B 1 169 ? 14.695 -0.605 4.133 1 98.06 169 ARG B N 1
ATOM 2857 C CA . ARG B 1 169 ? 14.25 -0.109 5.43 1 98.06 169 ARG B CA 1
ATOM 2858 C C . ARG B 1 169 ? 12.914 -0.729 5.824 1 98.06 169 ARG B C 1
ATOM 2860 O O . ARG B 1 169 ? 12.109 -1.081 4.961 1 98.06 169 ARG B O 1
ATOM 2867 N N . ASP B 1 170 ? 12.758 -0.772 7.156 1 98.69 170 ASP B N 1
ATOM 2868 C CA . ASP B 1 170 ? 11.477 -1.196 7.703 1 98.69 170 ASP B CA 1
ATOM 2869 C C . ASP B 1 170 ? 10.492 -0.027 7.77 1 98.69 170 ASP B C 1
ATOM 2871 O O . ASP B 1 170 ? 10.898 1.116 7.992 1 98.69 170 ASP B O 1
ATOM 2875 N N . SER B 1 171 ? 9.227 -0.38 7.648 1 98.81 171 SER B N 1
ATOM 2876 C CA . SER B 1 171 ? 8.18 0.617 7.844 1 98.81 171 SER B CA 1
ATOM 2877 C C . SER B 1 171 ? 7.203 0.188 8.938 1 98.81 171 SER B C 1
ATOM 2879 O O . SER B 1 171 ? 6.902 -0.999 9.078 1 98.81 171 SER B O 1
ATOM 2881 N N . TYR B 1 172 ? 6.773 1.127 9.656 1 98.88 172 TYR B N 1
ATOM 2882 C CA . TYR B 1 172 ? 5.566 0.945 10.461 1 98.88 172 TYR B CA 1
ATOM 2883 C C . TYR B 1 172 ? 4.332 1.43 9.711 1 98.88 172 TYR B C 1
ATOM 2885 O O . TYR B 1 172 ? 4.418 2.346 8.891 1 98.88 172 TYR B O 1
ATOM 2893 N N . VAL B 1 173 ? 3.236 0.793 9.992 1 98.94 173 VAL B N 1
ATOM 2894 C CA . VAL B 1 173 ? 1.935 1.214 9.484 1 98.94 173 VAL B CA 1
ATOM 2895 C C . VAL B 1 173 ? 1.033 1.623 10.641 1 98.94 173 VAL B C 1
ATOM 2897 O O . VAL B 1 173 ? 0.899 0.886 11.625 1 98.94 173 VAL B O 1
ATOM 2900 N N . TYR B 1 174 ? 0.484 2.783 10.539 1 98.94 174 TYR B N 1
ATOM 2901 C CA . TYR B 1 174 ? -0.463 3.293 11.523 1 98.94 174 TYR B CA 1
ATOM 2902 C C . TYR B 1 174 ? -1.788 3.66 10.867 1 98.94 174 TYR B C 1
ATOM 2904 O O . TYR B 1 174 ? -1.834 3.963 9.672 1 98.94 174 TYR B O 1
ATOM 2912 N N . ALA B 1 175 ? -2.848 3.619 11.734 1 98.94 175 ALA B N 1
ATOM 2913 C CA . ALA B 1 175 ? -4.133 4.055 11.195 1 98.94 175 ALA B CA 1
ATOM 2914 C C . ALA B 1 175 ? -5.074 4.488 12.32 1 98.94 175 ALA B C 1
ATOM 2916 O O . ALA B 1 175 ? -4.836 4.188 13.492 1 98.94 175 ALA B O 1
ATOM 2917 N N . LEU B 1 176 ? -6.07 5.191 11.961 1 98.88 176 LEU B N 1
ATOM 2918 C CA . LEU B 1 176 ? -7.129 5.688 12.836 1 98.88 176 LEU B CA 1
ATOM 2919 C C . LEU B 1 176 ? -8.477 5.688 12.117 1 98.88 176 LEU B C 1
ATOM 2921 O O . LEU B 1 176 ? -8.594 6.219 11.016 1 98.88 176 LEU B O 1
ATOM 2925 N N . LEU B 1 177 ? -9.445 5.027 12.711 1 98.81 177 LEU B N 1
ATOM 2926 C CA . LEU B 1 177 ? -10.797 4.992 12.164 1 98.81 177 LEU B CA 1
ATOM 2927 C C . LEU B 1 177 ? -11.625 6.164 12.688 1 98.81 177 LEU B C 1
ATOM 2929 O O . LEU B 1 177 ? -11.422 6.613 13.82 1 98.81 177 LEU B O 1
ATOM 2933 N N . ALA B 1 178 ? -12.586 6.578 11.875 1 98.44 178 ALA B N 1
ATOM 2934 C CA . ALA B 1 178 ? -13.484 7.66 12.266 1 98.44 178 ALA B CA 1
ATOM 2935 C C . ALA B 1 178 ? -14.156 7.355 13.602 1 98.44 178 ALA B C 1
ATOM 2937 O O . ALA B 1 178 ? -14.25 8.227 14.469 1 98.44 178 ALA B O 1
ATOM 2938 N N . ASP B 1 179 ? -14.617 6.113 13.773 1 97.69 179 ASP B N 1
ATOM 2939 C CA . ASP B 1 179 ? -15.32 5.727 14.992 1 97.69 179 ASP B CA 1
ATOM 2940 C C . ASP B 1 179 ? -14.398 5.801 16.203 1 97.69 179 ASP B C 1
ATOM 2942 O O . ASP B 1 179 ? -14.828 6.191 17.297 1 97.69 179 ASP B O 1
ATOM 2946 N N . GLU B 1 180 ? -13.211 5.414 16.047 1 98.06 180 GLU B N 1
ATOM 2947 C CA . GLU B 1 180 ? -12.227 5.527 17.125 1 98.06 180 GLU B CA 1
ATOM 2948 C C . GLU B 1 180 ? -11.984 6.984 17.5 1 98.06 180 GLU B C 1
ATOM 2950 O O . GLU B 1 180 ? -11.922 7.32 18.688 1 98.06 180 GLU B O 1
ATOM 2955 N N . TRP B 1 181 ? -11.812 7.816 16.484 1 98.19 181 TRP B N 1
ATOM 2956 C CA . TRP B 1 181 ? -11.578 9.242 16.703 1 98.19 181 TRP B CA 1
ATOM 2957 C C . TRP B 1 181 ? -12.75 9.883 17.422 1 98.19 181 TRP B C 1
ATOM 2959 O O . TRP B 1 181 ? -12.562 10.641 18.375 1 98.19 181 TRP B O 1
ATOM 2969 N N . ARG B 1 182 ? -13.938 9.578 17.031 1 97.56 182 ARG B N 1
ATOM 2970 C CA . ARG B 1 182 ? -15.141 10.133 17.641 1 97.56 182 ARG B CA 1
ATOM 2971 C C . ARG B 1 182 ? -15.25 9.703 19.109 1 97.56 182 ARG B C 1
ATOM 2973 O O . ARG B 1 182 ? -15.602 10.508 19.969 1 97.56 182 ARG B O 1
ATOM 2980 N N . ALA B 1 183 ? -14.977 8.469 19.312 1 96.75 183 ALA B N 1
ATOM 2981 C CA . ALA B 1 183 ? -15.047 7.949 20.672 1 96.75 183 ALA B CA 1
ATOM 2982 C C . ALA B 1 183 ? -14.047 8.656 21.594 1 96.75 183 ALA B C 1
ATOM 2984 O O . ALA B 1 183 ? -14.336 8.898 22.766 1 96.75 183 ALA B O 1
ATOM 2985 N N . ALA B 1 184 ? -12.945 9 21.047 1 95.88 184 ALA B N 1
ATOM 2986 C CA . ALA B 1 184 ? -11.883 9.617 21.828 1 95.88 184 ALA B CA 1
ATOM 2987 C C . ALA B 1 184 ? -12.141 11.117 22 1 95.88 184 ALA B C 1
ATOM 2989 O O . ALA B 1 184 ? -11.562 11.742 22.906 1 95.88 184 ALA B O 1
ATOM 2990 N N . ASN B 1 185 ? -12.984 11.672 21.125 1 92.56 185 ASN B N 1
ATOM 2991 C CA . ASN B 1 185 ? -13.18 13.117 21.141 1 92.56 185 ASN B CA 1
ATOM 2992 C C . ASN B 1 185 ? -14.609 13.492 21.516 1 92.56 185 ASN B C 1
ATOM 2994 O O . ASN B 1 185 ? -14.984 14.664 21.469 1 92.56 185 ASN B O 1
ATOM 2998 N N . ASP B 1 186 ? -15.352 12.609 22.156 1 80.75 186 ASP B N 1
ATOM 2999 C CA . ASP B 1 186 ? -16.703 12.758 22.672 1 80.75 186 ASP B CA 1
ATOM 3000 C C . ASP B 1 186 ? -17.641 13.328 21.609 1 80.75 186 ASP B C 1
ATOM 3002 O O . ASP B 1 186 ? -18.375 14.281 21.875 1 80.75 186 ASP B O 1
ATOM 3006 N N . GLU B 1 187 ? -17.547 12.93 20.547 1 73 187 GLU B N 1
ATOM 3007 C CA . GLU B 1 187 ? -18.5 13.305 19.5 1 73 187 GLU B CA 1
ATOM 3008 C C . GLU B 1 187 ? -19.531 12.203 19.281 1 73 187 GLU B C 1
ATOM 3010 O O . GLU B 1 187 ? -19.234 11.016 19.469 1 73 187 GLU B O 1
#

pLDDT: mean 96.8, std 5.2, range [50.72, 98.94]

Nearest PDB structures (foldseek):
  6vfn-assembly1_A  TM=8.446E-01  e=6.327E-14  Bacillus thuringiensis
  1nsl-assembly1_F  TM=8.570E-01  e=7.566E-13  Bacillus subtilis
  5ix3-assembly1_A  TM=8.210E-01  e=5.215E-13  Staphylococcus aureus
  5wif-assembly1_B  TM=8.063E-01  e=2.459E-12  Yersinia pestis
  6d72-assembly1_C  TM=7.813E-01  e=2.041E-12  Yersinia pestis

Sequence (374 aa):
MTTTPPWLPLETERLLLRDFRENDFDAIHAYAIDPEVVRYMTWGPNTPEVTREVLDRNLDRQKTWPREELSLAVEVKATGEMIGVISLHDANTDNSAFGYCYSRGAWGQGYGTEAARALARIAFTDLGHHRIWATCDARNHGSYGIMEKVGMRREGHLLKNTKAHDGWRDSYVYALLADEWRAANDEMTTTPPWLPLETERLLLRDFRENDFDAIHAYAIDPEVVRYMTWGPNTPEVTREVLDRNLDRQKTWPREELSLAVEVKATGEMIGVISLHDANTDNSAFGYCYSRGAWGQGYGTEAARALARIAFTDLGHHRIWATCDARNHGSYGIMEKVGMRREGHLLKNTKAHDGWRDSYVYALLADEWRAANDE

InterPro domains:
  IPR000182 GNAT domain [PF13302] (14-153)
  IPR000182 GNAT domain [PS51186] (15-179)
  IPR016181 Acyl-CoA N-acyltransferase [SSF55729] (5-177)
  IPR051531 N-acetyltransferase [PTHR43792] (7-181)

Organism: NCBI:txid2803784

Foldseek 3Di:
DDLDDPCPQPDDDFKTWHQDDPVCLVLQLQLLADCVQCVFPQDDPDDSVVSVVVNVVSVVQSRHPPGQKAKTFIAGPVPRDGFWIWIWHRLLALETETDITGHPVCAPVCSLLRVRLRVVCCSCPVSNHFKYKYKTFPPCCRGVVSVVSSPWDWDDKAQQPDQHPVGGTIMIMIMDGSVRNCVVVVD/DDLDDPCPQPDDDFKTWHQDDPVCLVLQLQLLADCVQCVFPQDDPDDSVVSVVVNVVSVVQSRHPPGQKAKTFIAGPVPRDGFWIWIWHRLLALETETDITGHPVCAPVCSLLRVRLRVVCCSCPVSNHFKYKYKTFPPCCRGVVSVVSSPWDWDDKAQQPDQHPVGGTIMIMIMDGSVRNCVVVVD

Radius of gyration: 23.5 Å; Cα contacts (8 Å, |Δi|>4): 700; chains: 2; bounding box: 42×70×50 Å

Secondary structure (DSSP, 8-state):
--SS-TTPSEE-SSEEEE---GGGHHHHHHHHH-TTTSTTSSS-SPPHHHHHHHHHHHHHHTTSSS-SEEEEEEEETTTTEEEEEEEEESTTSSEEEEEEEE-GGGTTSSHHHHHHHHHHHHHHTTS--SEEEEEEETT-HHHHHHHHHHTPEEEEEEEEEEEETTEEEEEEEEEEEHHHHHHHHT-/--SS-TTPSEE-SSEEEE---GGGHHHHHHHHS-TTTSTTSSS-SPPHHHHHHHHHHHHHHTTSSS-SEEEEEEEETTTTEEEEEEEEESTTSSEEEEEEEE-GGGTTSSHHHHHHHHHHHHHHTTS--SEEEEEEETT-HHHHHHHHHHTPEEEEEEEEEEEETTEEEEEEEEEEEHHHHHHHHT-